Protein AF-A0A9P6STX4-F1 (afdb_monomer)

Organism: NCBI:txid1440133

Radius of gyration: 20.28 Å; Cα contacts (8 Å, |Δi|>4): 181; chains: 1; bounding box: 50×28×59 Å

Secondary structure (DSSP, 8-state):
-----S-HHHHHHHHHHHHHHTTSPP-BSSS----SPPPHHHHHHHHHHHHHHHHHHHHHHHHHHHHHHTT-S--TT--HHHHHHHSS--S---SHHHHHHHHHHHHHHHHTTT-------HHHHHHHHHHHHHHHHHHHHTTBSSHHHHHHHHHHHHHHHHHHHHHHHHHTT-S-HHHHHHHHHHHHHHHTT--

Structure (mmCIF, N/CA/C/O backbone):
data_AF-A0A9P6STX4-F1
#
_entry.id   AF-A0A9P6STX4-F1
#
loop_
_atom_site.group_PDB
_atom_site.id
_atom_site.type_symbol
_atom_site.label_atom_id
_atom_site.label_alt_id
_atom_site.label_comp_id
_atom_site.label_asym_id
_atom_site.label_entity_id
_atom_site.label_seq_id
_atom_site.pdbx_PDB_ins_code
_atom_site.Cartn_x
_atom_site.Cartn_y
_atom_site.Cartn_z
_atom_site.occupancy
_atom_site.B_iso_or_equiv
_atom_site.auth_seq_id
_atom_site.auth_comp_id
_atom_site.auth_asym_id
_atom_site.auth_atom_id
_atom_site.pdbx_PDB_model_num
ATOM 1 N N . THR A 1 1 ? 19.673 14.986 -5.688 1.00 31.09 1 THR A N 1
ATOM 2 C CA . THR A 1 1 ? 18.479 15.261 -6.520 1.00 31.09 1 THR A CA 1
ATOM 3 C C . THR A 1 1 ? 17.829 13.928 -6.798 1.00 31.09 1 THR A C 1
ATOM 5 O O . THR A 1 1 ? 18.579 13.026 -7.148 1.00 31.09 1 THR A O 1
ATOM 8 N N . PRO A 1 2 ? 16.519 13.734 -6.553 1.00 44.38 2 PRO A N 1
ATOM 9 C CA . PRO A 1 2 ? 15.896 12.470 -6.930 1.00 44.38 2 PRO A CA 1
ATOM 10 C C . PRO A 1 2 ? 16.055 12.297 -8.448 1.00 44.38 2 PRO A C 1
ATOM 12 O O . PRO A 1 2 ? 15.963 13.303 -9.163 1.00 44.38 2 PRO A O 1
ATOM 15 N N . PRO A 1 3 ? 16.350 11.086 -8.936 1.00 51.25 3 PRO A N 1
ATOM 16 C CA . PRO A 1 3 ? 16.411 10.836 -10.365 1.00 51.25 3 PRO A CA 1
ATOM 17 C C . PRO A 1 3 ? 15.016 11.094 -10.937 1.00 51.25 3 PRO A C 1
ATOM 19 O O . PRO A 1 3 ? 14.052 10.405 -10.618 1.00 51.25 3 PRO A O 1
ATOM 22 N N . VAL A 1 4 ? 14.882 12.159 -11.723 1.00 54.62 4 VAL A N 1
ATOM 23 C CA . VAL A 1 4 ? 13.653 12.407 -12.473 1.00 54.62 4 VAL A CA 1
ATOM 24 C C . VAL A 1 4 ? 13.655 11.383 -13.597 1.00 54.62 4 VAL A C 1
ATOM 26 O O . VAL A 1 4 ? 14.551 11.418 -14.439 1.00 54.62 4 VAL A O 1
ATOM 29 N N . LEU A 1 5 ? 12.700 10.450 -13.591 1.00 60.84 5 LEU A N 1
ATOM 30 C CA . LEU A 1 5 ? 12.474 9.639 -14.779 1.00 60.84 5 LEU A CA 1
ATOM 31 C C . LEU A 1 5 ? 12.076 10.590 -15.912 1.00 60.84 5 LEU A C 1
ATOM 33 O O . LEU A 1 5 ? 11.182 11.415 -15.737 1.00 60.84 5 LEU A O 1
ATOM 37 N N . GLU A 1 6 ? 12.733 10.478 -17.064 1.00 59.38 6 GLU A N 1
ATOM 38 C CA . GLU A 1 6 ? 12.447 11.326 -18.231 1.00 59.38 6 GLU A CA 1
ATOM 39 C C . GLU A 1 6 ? 11.019 11.113 -18.772 1.00 59.38 6 GLU A C 1
ATOM 41 O O . GLU A 1 6 ? 10.471 11.984 -19.444 1.00 59.38 6 GLU A O 1
ATOM 46 N N . ASP A 1 7 ? 10.391 9.983 -18.427 1.00 74.12 7 ASP A N 1
ATOM 47 C CA . ASP A 1 7 ? 9.004 9.667 -18.756 1.00 74.12 7 ASP A CA 1
ATOM 48 C C . ASP A 1 7 ? 8.023 10.144 -17.661 1.00 74.12 7 ASP A C 1
ATOM 50 O O . ASP A 1 7 ? 8.014 9.671 -16.514 1.00 74.12 7 ASP A O 1
ATOM 54 N N . GLU A 1 8 ? 7.150 11.084 -18.035 1.00 77.00 8 GLU A N 1
ATOM 55 C CA . GLU A 1 8 ? 6.108 11.642 -17.169 1.00 77.00 8 GLU A CA 1
ATOM 56 C C . GLU A 1 8 ? 5.074 10.577 -16.762 1.00 77.00 8 GLU A C 1
ATOM 58 O O . GLU A 1 8 ? 4.595 10.583 -15.622 1.00 77.00 8 GLU A O 1
ATOM 63 N N . ALA A 1 9 ? 4.758 9.632 -17.657 1.00 77.50 9 ALA A N 1
ATOM 64 C CA . ALA A 1 9 ? 3.803 8.560 -17.380 1.00 77.50 9 ALA A CA 1
ATOM 65 C C . ALA A 1 9 ? 4.359 7.580 -16.337 1.00 77.50 9 ALA A C 1
ATOM 67 O O . ALA A 1 9 ? 3.677 7.258 -15.360 1.00 77.50 9 ALA A O 1
ATOM 68 N N . ALA A 1 10 ? 5.628 7.184 -16.479 1.00 78.75 10 ALA A N 1
ATOM 69 C CA . ALA A 1 10 ? 6.326 6.379 -15.483 1.00 78.75 10 ALA A CA 1
ATOM 70 C C . ALA A 1 10 ? 6.390 7.081 -14.118 1.00 78.75 10 ALA A C 1
ATOM 72 O O . ALA A 1 10 ? 6.096 6.466 -13.094 1.00 78.75 10 ALA A O 1
ATOM 73 N N . THR A 1 11 ? 6.696 8.382 -14.087 1.00 84.19 11 THR A N 1
ATOM 74 C CA . THR A 1 11 ? 6.749 9.151 -12.831 1.00 84.19 11 THR A CA 1
ATOM 75 C C . THR A 1 11 ? 5.395 9.174 -12.116 1.00 84.19 11 THR A C 1
ATOM 77 O O . THR A 1 11 ? 5.334 8.997 -10.895 1.00 84.19 11 THR A O 1
ATOM 80 N N . LYS A 1 12 ? 4.293 9.356 -12.860 1.00 86.12 12 LYS A N 1
ATOM 81 C CA . LYS A 1 12 ? 2.928 9.310 -12.308 1.00 86.12 12 LYS A CA 1
ATOM 82 C C . LYS A 1 12 ? 2.589 7.923 -11.761 1.00 86.12 12 LYS A C 1
ATOM 84 O O . LYS A 1 12 ? 2.133 7.828 -10.621 1.00 86.12 12 LYS A O 1
ATOM 89 N N . ALA A 1 13 ? 2.888 6.863 -12.512 1.00 86.56 13 ALA A N 1
ATOM 90 C CA . ALA A 1 13 ? 2.650 5.489 -12.077 1.00 86.56 13 ALA A CA 1
ATOM 91 C C . ALA A 1 13 ? 3.443 5.149 -10.801 1.00 86.56 13 ALA A C 1
ATOM 93 O O . ALA A 1 13 ? 2.858 4.717 -9.810 1.00 86.56 13 ALA A O 1
ATOM 94 N N . VAL A 1 14 ? 4.753 5.426 -10.761 1.00 89.06 14 VAL A N 1
ATOM 95 C CA . VAL A 1 14 ? 5.600 5.193 -9.572 1.00 89.06 14 VAL A CA 1
ATOM 96 C C . VAL A 1 14 ? 5.074 5.956 -8.355 1.00 89.06 14 VAL A C 1
ATOM 98 O O . VAL A 1 14 ? 5.005 5.412 -7.247 1.00 89.06 14 VAL A O 1
ATOM 101 N N . ARG A 1 15 ? 4.662 7.212 -8.544 1.00 90.12 15 ARG A N 1
ATOM 102 C CA . ARG A 1 15 ? 4.091 8.038 -7.477 1.00 90.12 15 ARG A CA 1
ATOM 103 C C . ARG A 1 15 ? 2.795 7.449 -6.924 1.00 90.12 15 ARG A C 1
ATOM 105 O O . ARG A 1 15 ? 2.638 7.378 -5.706 1.00 90.12 15 ARG A O 1
ATOM 112 N N . LEU A 1 16 ? 1.879 7.033 -7.793 1.00 91.06 16 LEU A N 1
ATOM 113 C CA . LEU A 1 16 ? 0.604 6.456 -7.374 1.00 91.06 16 LEU A CA 1
ATOM 114 C C . LEU A 1 16 ? 0.832 5.187 -6.543 1.00 91.06 16 LEU A C 1
A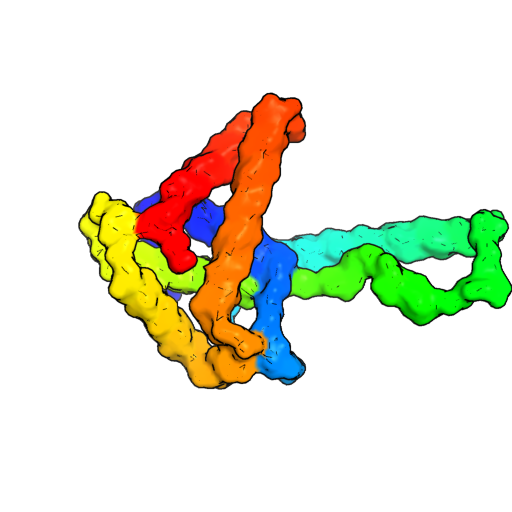TOM 116 O O . LEU A 1 16 ? 0.323 5.057 -5.430 1.00 91.06 16 LEU A O 1
ATOM 120 N N . VAL A 1 17 ? 1.691 4.300 -7.034 1.00 91.00 17 VAL A N 1
ATOM 121 C CA . VAL A 1 17 ? 1.968 3.003 -6.407 1.00 91.00 17 VAL A CA 1
ATOM 122 C C . VAL A 1 17 ? 2.678 3.172 -5.072 1.00 91.00 17 VAL A C 1
ATOM 124 O O . VAL A 1 17 ? 2.252 2.602 -4.071 1.00 91.00 17 VAL A O 1
ATOM 127 N N . SER A 1 18 ? 3.715 4.007 -5.012 1.00 90.38 18 SER A N 1
ATOM 128 C CA . SER A 1 18 ? 4.441 4.264 -3.761 1.00 90.38 18 SER A CA 1
ATOM 129 C C . SER A 1 18 ? 3.553 4.896 -2.682 1.00 90.38 18 SER A C 1
ATOM 131 O O . SER A 1 18 ? 3.665 4.536 -1.507 1.00 90.38 18 SER A O 1
ATOM 133 N N . ARG A 1 19 ? 2.617 5.779 -3.059 1.00 90.56 19 ARG A N 1
ATOM 134 C CA . ARG A 1 19 ? 1.615 6.331 -2.133 1.00 90.56 19 ARG A CA 1
ATOM 135 C C . ARG A 1 19 ? 0.646 5.262 -1.644 1.00 90.56 19 ARG A C 1
ATOM 137 O O . ARG A 1 19 ? 0.452 5.154 -0.439 1.00 90.56 19 ARG A O 1
ATOM 144 N N . THR A 1 20 ? 0.089 4.441 -2.538 1.00 90.62 20 THR A N 1
ATOM 145 C CA . THR A 1 20 ? -0.810 3.349 -2.119 1.00 90.62 20 THR A CA 1
ATOM 146 C C . THR A 1 20 ? -0.110 2.370 -1.182 1.00 90.62 20 THR A C 1
ATOM 148 O O . THR A 1 20 ? -0.639 2.050 -0.127 1.00 90.62 20 THR A O 1
ATOM 151 N N . ALA A 1 21 ? 1.124 1.976 -1.483 1.00 88.25 21 ALA A N 1
ATOM 152 C CA . ALA A 1 21 ? 1.888 1.078 -0.630 1.00 88.25 21 ALA A CA 1
ATOM 153 C C . ALA 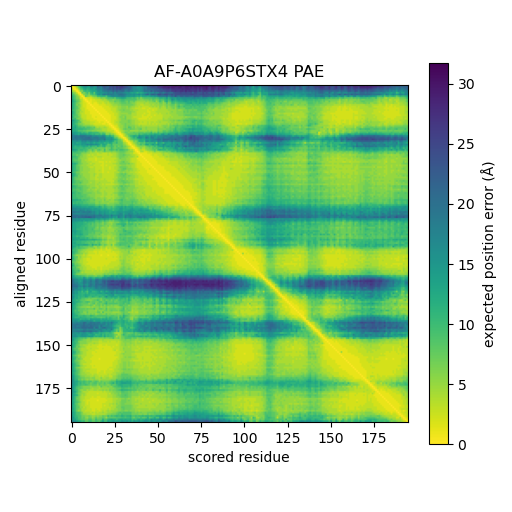A 1 21 ? 2.274 1.691 0.724 1.00 88.25 21 ALA A C 1
ATOM 155 O O . ALA A 1 21 ? 2.471 0.954 1.683 1.00 88.25 21 ALA A O 1
ATOM 156 N N . SER A 1 22 ? 2.324 3.024 0.832 1.00 88.00 22 SER A N 1
ATOM 157 C CA . SER A 1 22 ? 2.532 3.728 2.109 1.00 88.00 22 SER A CA 1
ATOM 158 C C . SER A 1 22 ? 1.322 3.666 3.046 1.00 88.00 22 SER A C 1
ATOM 160 O O . SER A 1 22 ? 1.424 4.126 4.179 1.00 88.00 22 SER A O 1
ATOM 162 N N . LEU A 1 23 ? 0.175 3.142 2.594 1.00 86.38 23 LEU A N 1
ATOM 163 C CA . LEU A 1 23 ? -0.981 2.883 3.459 1.00 86.38 23 LEU A CA 1
ATOM 164 C C . LEU A 1 23 ? -0.781 1.635 4.327 1.00 86.38 23 LEU A C 1
ATOM 166 O O . LEU A 1 23 ? -1.438 1.500 5.355 1.00 86.38 23 LEU A O 1
ATOM 170 N N . ILE A 1 24 ? 0.125 0.738 3.928 1.00 85.81 24 ILE A N 1
ATOM 171 C CA . ILE A 1 24 ? 0.476 -0.464 4.680 1.00 85.81 24 ILE A CA 1
ATOM 172 C C . ILE A 1 24 ? 1.767 -0.238 5.458 1.00 85.81 24 ILE A C 1
ATOM 174 O O . ILE A 1 24 ? 2.735 0.337 4.965 1.00 85.81 24 ILE A O 1
ATOM 178 N N . GLU A 1 25 ? 1.801 -0.760 6.678 1.00 82.06 25 GLU A N 1
ATOM 179 C CA . GLU A 1 25 ? 3.005 -0.773 7.496 1.00 82.06 25 GLU A CA 1
ATOM 180 C C . GLU A 1 25 ? 4.013 -1.831 7.013 1.00 82.06 25 GLU A C 1
ATOM 182 O O . GLU A 1 25 ? 3.663 -2.959 6.643 1.00 82.06 25 GLU A O 1
ATOM 187 N N . ALA A 1 26 ? 5.294 -1.455 7.006 1.00 77.94 26 ALA A N 1
ATOM 188 C CA . ALA A 1 26 ? 6.395 -2.393 6.811 1.00 77.94 26 ALA A CA 1
ATOM 189 C C . ALA A 1 26 ? 6.594 -3.238 8.079 1.00 77.94 26 ALA A C 1
ATOM 191 O O . ALA A 1 26 ? 6.445 -2.721 9.189 1.00 77.94 26 ALA A O 1
ATOM 192 N N . ARG A 1 27 ? 6.930 -4.525 7.926 1.00 79.25 27 ARG A N 1
ATOM 193 C CA . ARG A 1 27 ? 7.128 -5.418 9.077 1.00 79.25 27 ARG A CA 1
ATOM 194 C C . ARG A 1 27 ? 8.563 -5.330 9.569 1.00 79.25 27 ARG A C 1
ATOM 196 O O . ARG A 1 27 ? 9.497 -5.725 8.868 1.00 79.25 27 ARG A O 1
ATOM 203 N N . PHE A 1 28 ? 8.728 -4.813 10.785 1.00 74.00 28 PHE A N 1
ATOM 204 C CA . PHE A 1 28 ? 10.035 -4.684 11.416 1.00 74.00 28 PHE A CA 1
ATOM 205 C C . PHE A 1 28 ? 10.262 -5.725 12.510 1.00 74.00 28 PHE A C 1
ATOM 207 O O . PHE A 1 28 ? 9.399 -5.984 13.347 1.00 74.00 28 PHE A O 1
ATOM 214 N N . LYS A 1 29 ? 11.482 -6.258 12.562 1.00 68.62 29 LYS A N 1
ATOM 215 C CA . LYS A 1 29 ? 11.991 -7.065 13.663 1.00 68.62 29 LYS A CA 1
ATOM 216 C C . LYS A 1 29 ? 12.395 -6.153 14.827 1.00 68.62 29 LYS A C 1
ATOM 218 O O . LYS A 1 29 ? 13.529 -5.674 14.908 1.00 68.62 29 LYS A O 1
ATOM 223 N N . GLY A 1 30 ? 11.460 -5.953 15.753 1.00 63.69 30 GLY A N 1
ATOM 224 C CA . GLY A 1 30 ? 11.655 -5.187 16.988 1.00 63.69 30 GLY A CA 1
ATOM 225 C C . GLY A 1 30 ? 11.494 -3.671 16.828 1.00 63.69 30 GLY A C 1
ATOM 226 O O . GLY A 1 30 ? 11.038 -3.174 15.803 1.00 63.69 30 GLY A O 1
ATOM 227 N N . ILE A 1 31 ? 11.869 -2.922 17.870 1.00 56.28 31 ILE A N 1
ATOM 228 C CA . ILE A 1 31 ? 11.762 -1.454 17.929 1.00 56.28 31 ILE A CA 1
ATOM 229 C C . ILE A 1 31 ? 13.015 -0.850 17.285 1.00 56.28 31 ILE A C 1
ATOM 231 O O . ILE A 1 31 ? 13.949 -0.443 17.976 1.00 56.28 31 ILE A O 1
ATOM 235 N N . LYS A 1 32 ? 13.092 -0.853 15.954 1.00 55.84 32 LYS A N 1
ATOM 236 C CA . LYS A 1 32 ? 14.188 -0.192 15.234 1.00 55.84 32 LYS A CA 1
ATOM 237 C C . LYS A 1 32 ? 13.667 0.903 14.315 1.00 55.84 32 LYS A C 1
ATOM 239 O O . LYS A 1 32 ? 12.704 0.722 13.579 1.00 55.84 32 LYS A O 1
ATOM 244 N N . THR A 1 33 ? 14.342 2.045 14.380 1.00 60.47 33 THR A N 1
ATOM 245 C CA . THR A 1 33 ? 14.033 3.253 13.614 1.00 60.47 33 THR A CA 1
ATOM 246 C C . THR A 1 33 ? 14.679 3.183 12.232 1.00 60.47 33 THR A C 1
ATOM 248 O O . THR A 1 33 ? 15.857 2.853 12.110 1.00 60.47 33 THR A O 1
ATOM 251 N N . TRP A 1 34 ? 13.921 3.531 11.192 1.00 67.38 34 TRP A N 1
ATOM 252 C CA . TRP A 1 34 ? 14.428 3.673 9.827 1.00 67.38 34 TRP A CA 1
ATOM 253 C C . TRP A 1 34 ? 15.454 4.812 9.735 1.00 67.38 34 TRP A C 1
ATOM 255 O O . TRP A 1 34 ? 15.146 5.943 10.113 1.00 67.38 34 TRP A O 1
ATOM 265 N N . SER A 1 35 ? 16.656 4.532 9.222 1.00 62.72 35 SER A N 1
ATOM 266 C CA . SER A 1 35 ? 17.749 5.517 9.129 1.00 62.72 35 SER A CA 1
ATOM 267 C C . SER A 1 35 ? 18.110 5.938 7.699 1.00 62.72 35 SER A C 1
ATOM 269 O O 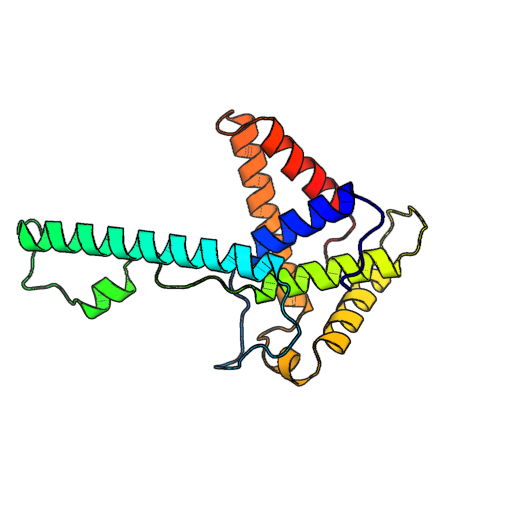. SER A 1 35 ? 19.067 6.687 7.520 1.00 62.72 35 SER A O 1
ATOM 271 N N . ASN A 1 36 ? 17.407 5.436 6.681 1.00 71.25 36 ASN A N 1
ATOM 272 C CA . ASN A 1 36 ? 17.711 5.732 5.275 1.00 71.25 36 ASN A CA 1
ATOM 273 C C . ASN A 1 36 ? 17.113 7.090 4.844 1.00 71.25 36 ASN A C 1
ATOM 275 O O . ASN A 1 36 ? 16.282 7.610 5.585 1.00 71.25 36 ASN A O 1
ATOM 279 N N . PRO A 1 37 ? 17.458 7.708 3.691 1.00 73.75 37 PRO A N 1
ATOM 280 C CA . PRO A 1 37 ? 16.893 8.999 3.323 1.00 73.75 37 PRO A CA 1
ATOM 281 C C . PRO A 1 37 ? 15.389 8.876 3.052 1.00 73.75 37 PRO A C 1
ATOM 283 O O . PRO A 1 37 ? 14.923 7.967 2.366 1.00 73.75 37 PRO A O 1
ATOM 286 N N . LEU A 1 38 ? 14.613 9.805 3.613 1.00 76.38 38 LEU A N 1
ATOM 287 C CA . LEU A 1 38 ? 13.161 9.830 3.448 1.00 76.38 38 LEU A CA 1
ATOM 288 C C . LEU A 1 38 ? 12.767 10.646 2.214 1.00 76.38 38 LEU A C 1
ATOM 290 O O . LEU A 1 38 ? 13.307 11.721 1.944 1.00 76.38 38 LEU A O 1
ATOM 294 N N . SER A 1 39 ? 11.744 10.176 1.499 1.00 81.06 39 SER A N 1
ATOM 295 C CA . SER A 1 39 ? 11.140 10.953 0.419 1.00 81.06 39 SER A CA 1
ATOM 296 C C . SER A 1 39 ? 10.190 12.008 0.991 1.00 81.06 39 SER A C 1
ATOM 298 O O . SER A 1 39 ? 9.184 11.670 1.615 1.00 81.06 39 SER A O 1
ATOM 300 N N . ARG A 1 40 ? 10.478 13.297 0.745 1.00 85.94 40 ARG A N 1
ATOM 301 C CA . ARG A 1 40 ? 9.640 14.429 1.195 1.00 85.94 40 ARG A CA 1
ATOM 302 C C . ARG A 1 40 ? 8.178 14.267 0.779 1.00 85.94 40 ARG A C 1
ATOM 304 O O . ARG A 1 40 ? 7.281 14.561 1.556 1.00 85.94 40 ARG A O 1
ATOM 311 N N . GLU A 1 41 ? 7.946 13.804 -0.443 1.00 87.00 41 GLU A N 1
ATOM 312 C CA . GLU A 1 41 ? 6.599 13.636 -0.984 1.00 87.00 41 GLU A CA 1
ATOM 313 C C . GLU A 1 41 ? 5.784 12.595 -0.198 1.00 87.00 41 GLU A C 1
ATOM 315 O O . GLU A 1 41 ? 4.645 12.855 0.185 1.00 87.00 41 GLU A O 1
ATOM 320 N N . LEU A 1 42 ? 6.393 11.442 0.099 1.00 85.75 42 LEU A N 1
ATOM 321 C CA . LEU A 1 42 ? 5.753 10.369 0.863 1.00 85.75 42 LEU A CA 1
ATOM 322 C C . LEU A 1 42 ? 5.526 10.773 2.322 1.00 85.75 42 LEU A C 1
ATOM 324 O O . LEU A 1 42 ? 4.510 10.411 2.905 1.00 85.75 42 LEU A O 1
ATOM 328 N N . LEU A 1 43 ? 6.426 11.574 2.895 1.00 87.06 43 LEU A N 1
ATOM 329 C CA . LEU A 1 43 ? 6.246 12.139 4.232 1.00 87.06 43 LEU A CA 1
ATOM 330 C C . LEU A 1 43 ? 5.042 13.080 4.322 1.00 87.06 43 LEU A C 1
ATOM 332 O O . LEU A 1 43 ? 4.296 13.017 5.295 1.00 87.06 43 LEU A O 1
ATOM 336 N N . ILE A 1 44 ? 4.839 13.933 3.314 1.00 90.00 44 ILE A N 1
ATOM 337 C CA . ILE A 1 44 ? 3.666 14.817 3.254 1.00 90.00 44 ILE A CA 1
ATOM 338 C C . ILE A 1 44 ? 2.387 13.983 3.121 1.00 90.00 44 ILE A C 1
ATOM 340 O O . ILE A 1 44 ? 1.406 14.235 3.810 1.00 90.00 44 ILE A O 1
ATOM 344 N N . PHE A 1 45 ? 2.391 12.957 2.269 1.00 89.88 45 PHE A N 1
ATOM 345 C CA . PHE A 1 45 ? 1.245 12.055 2.150 1.00 89.88 45 PHE A CA 1
ATOM 346 C C . PHE A 1 45 ? 0.941 11.322 3.468 1.00 89.88 45 PHE A C 1
ATOM 348 O O . PHE A 1 45 ? -0.215 11.192 3.879 1.00 89.88 45 PHE A O 1
ATOM 355 N N . ASN A 1 46 ? 1.982 10.878 4.166 1.00 88.75 46 ASN A N 1
ATOM 356 C CA . ASN A 1 46 ? 1.844 10.189 5.438 1.00 88.75 46 ASN A CA 1
ATOM 357 C C . ASN A 1 46 ? 1.366 11.103 6.562 1.00 88.75 46 ASN A C 1
ATOM 359 O O . ASN A 1 46 ? 0.560 10.659 7.369 1.00 88.75 46 ASN A O 1
ATOM 363 N N . SER A 1 47 ? 1.779 12.373 6.603 1.00 90.50 47 SER A N 1
ATOM 364 C CA . SER A 1 47 ? 1.255 13.308 7.604 1.00 90.50 47 SER A CA 1
ATOM 365 C C . SER A 1 47 ? -0.251 13.525 7.439 1.00 90.50 47 SER A C 1
ATOM 367 O O . SER A 1 47 ? -0.971 13.537 8.437 1.00 90.50 47 SER A O 1
ATOM 369 N N . VAL A 1 48 ? -0.744 13.602 6.197 1.00 91.38 48 VAL A N 1
ATOM 370 C CA . VAL A 1 48 ? -2.185 13.665 5.903 1.00 91.38 48 VAL A CA 1
ATOM 371 C C . VAL A 1 48 ? -2.884 12.372 6.322 1.00 91.38 48 VAL A C 1
ATOM 373 O O . VAL A 1 48 ? -3.912 12.427 6.992 1.00 91.38 48 VAL A O 1
ATOM 376 N N . SER A 1 49 ? -2.309 11.216 5.985 1.00 89.06 49 SER A N 1
ATOM 377 C CA . SER A 1 49 ? -2.880 9.908 6.335 1.00 89.06 49 SER A CA 1
ATOM 378 C C . SER A 1 49 ? -2.955 9.707 7.853 1.00 89.06 49 SER A C 1
ATOM 380 O O . SER A 1 49 ? -4.001 9.338 8.374 1.00 89.06 49 SER A O 1
ATOM 382 N N . LYS A 1 50 ? -1.888 10.045 8.588 1.00 89.38 50 LYS A N 1
ATOM 383 C CA . LYS A 1 50 ? -1.850 10.002 10.059 1.00 89.38 50 LYS A CA 1
ATOM 384 C C . LYS A 1 50 ? -2.858 10.954 10.688 1.00 89.38 50 LYS A C 1
ATOM 386 O O . LYS A 1 50 ? -3.566 10.577 11.616 1.00 89.38 50 LYS A O 1
ATOM 391 N N . LEU A 1 51 ? -2.951 12.181 10.172 1.00 92.12 51 LEU A N 1
ATOM 392 C CA . LEU A 1 51 ? -3.929 13.150 10.654 1.00 92.12 51 LEU A CA 1
ATOM 393 C C . LEU A 1 51 ? -5.362 12.640 10.453 1.00 92.12 51 LEU A C 1
ATOM 395 O O . LEU A 1 51 ? -6.180 12.774 11.361 1.00 92.12 51 LEU A O 1
ATOM 399 N N . LEU A 1 52 ? -5.651 12.032 9.299 1.00 91.69 52 LEU A N 1
ATOM 400 C CA . LEU A 1 52 ? -6.950 11.434 9.006 1.00 91.69 52 LEU A CA 1
ATOM 401 C C . LEU A 1 52 ? -7.267 10.287 9.971 1.00 91.69 52 LEU A C 1
ATOM 403 O O . LEU A 1 52 ? -8.303 10.332 10.629 1.00 91.69 52 LEU A O 1
ATOM 407 N N . THR A 1 53 ? -6.366 9.312 10.109 1.00 90.75 53 THR A N 1
ATOM 408 C CA . THR A 1 53 ? -6.524 8.175 11.031 1.00 90.75 53 THR A CA 1
ATOM 409 C C . THR A 1 53 ? -6.763 8.652 12.463 1.00 90.75 53 THR A C 1
ATOM 411 O O . THR A 1 53 ? -7.704 8.200 13.112 1.00 90.75 53 THR A O 1
ATOM 414 N N . ARG A 1 54 ? -5.987 9.636 12.934 1.00 91.12 54 ARG A N 1
ATOM 415 C CA . ARG A 1 54 ? -6.145 10.210 14.275 1.00 91.12 54 ARG A CA 1
ATOM 416 C C . ARG A 1 54 ? -7.490 10.915 14.458 1.00 91.12 54 ARG A C 1
ATOM 418 O O . ARG A 1 54 ? -8.138 10.735 15.481 1.00 91.12 54 ARG A O 1
ATOM 425 N N . ASN A 1 55 ? -7.934 11.695 13.475 1.00 94.38 55 ASN A N 1
ATOM 426 C CA . ASN A 1 55 ? -9.233 12.367 13.552 1.00 94.38 55 ASN A CA 1
ATOM 427 C C . ASN A 1 55 ? -10.400 11.367 13.528 1.00 94.38 55 ASN A C 1
ATOM 429 O O . ASN A 1 55 ? -11.363 11.549 14.268 1.00 94.38 55 ASN A O 1
ATOM 433 N N . LEU A 1 56 ? -10.308 10.298 12.729 1.00 93.12 56 LEU A N 1
ATOM 434 C CA . LEU A 1 56 ? -11.306 9.223 12.707 1.00 93.12 56 LEU A CA 1
ATOM 435 C C . LEU A 1 56 ? -11.343 8.450 14.032 1.00 93.12 56 LEU A C 1
ATOM 437 O O . LEU A 1 56 ? -12.425 8.113 14.517 1.00 93.12 56 LEU A O 1
ATOM 441 N N . ARG A 1 57 ? -10.178 8.223 14.648 1.00 93.25 57 ARG A N 1
ATOM 442 C CA . ARG A 1 57 ? -10.072 7.641 15.989 1.00 93.25 57 ARG A CA 1
ATOM 443 C C . ARG A 1 57 ? -10.747 8.524 17.037 1.00 93.25 57 ARG A C 1
ATOM 445 O O . ARG A 1 57 ? -11.626 8.039 17.740 1.00 93.25 57 ARG A O 1
ATOM 452 N N . HIS A 1 58 ? -10.411 9.815 17.079 1.00 93.75 58 HIS A N 1
ATOM 453 C CA . HIS A 1 58 ? -11.030 10.769 18.006 1.00 93.75 58 HIS A CA 1
ATOM 454 C C . HIS A 1 58 ? -12.550 10.856 17.819 1.00 93.75 58 HIS A C 1
ATOM 456 O O . HIS A 1 58 ? -13.284 10.931 18.799 1.00 93.75 58 HIS A O 1
ATOM 462 N N . LEU A 1 59 ? -13.034 10.829 16.573 1.00 95.19 59 LEU A N 1
ATOM 463 C CA . LEU A 1 59 ? -14.469 10.815 16.286 1.00 95.19 59 LEU A CA 1
ATOM 464 C C . LEU A 1 59 ? -15.136 9.545 16.830 1.00 95.19 59 LEU A C 1
ATOM 466 O O . LEU A 1 59 ? -16.190 9.628 17.453 1.00 95.19 59 LEU A O 1
ATOM 470 N N . SER A 1 60 ? -14.511 8.384 16.629 1.00 92.81 60 SER A N 1
ATOM 471 C CA . SER A 1 60 ? -15.020 7.104 17.137 1.00 92.81 60 SER A CA 1
ATOM 472 C C . SER A 1 60 ? -15.069 7.091 18.669 1.00 92.81 60 SER A C 1
ATOM 474 O O . SER A 1 60 ? -16.060 6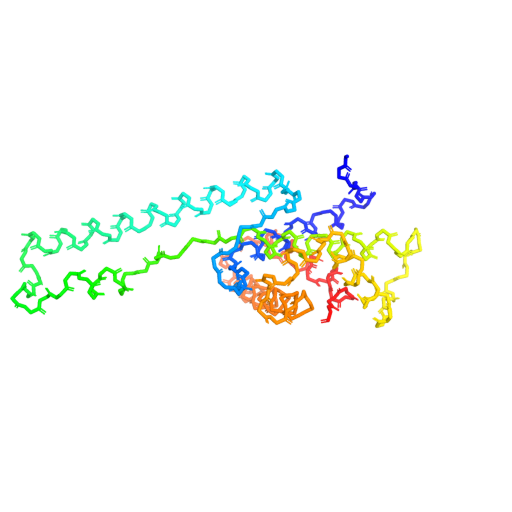.668 19.255 1.00 92.81 60 SER A O 1
ATOM 476 N N . GLU A 1 61 ? -14.030 7.611 19.324 1.00 92.50 61 GLU A N 1
ATOM 477 C CA . GLU A 1 61 ? -13.970 7.749 20.784 1.00 92.50 61 GLU A CA 1
ATOM 478 C C . GLU A 1 61 ? -15.018 8.734 21.316 1.00 92.50 61 GLU A C 1
ATOM 480 O O . GLU A 1 61 ? -15.659 8.455 22.328 1.00 92.50 61 GLU A O 1
ATOM 485 N N . ALA A 1 62 ? -15.245 9.851 20.619 1.00 94.19 62 ALA A N 1
ATOM 486 C CA . ALA A 1 62 ? -16.275 10.821 20.978 1.00 94.19 62 ALA A CA 1
ATOM 487 C C . ALA A 1 62 ? -17.690 10.227 20.886 1.00 94.19 62 ALA A C 1
ATOM 489 O O . ALA A 1 62 ? -18.493 10.448 21.790 1.00 94.19 62 ALA A O 1
ATOM 490 N N . LEU A 1 63 ? -17.977 9.434 19.846 1.00 93.25 63 LEU A N 1
ATOM 491 C CA . LEU A 1 63 ? -19.258 8.732 19.697 1.00 93.25 63 LEU A CA 1
ATOM 492 C C . LEU A 1 63 ? -19.475 7.696 20.808 1.00 93.25 63 LEU A C 1
ATOM 494 O O . LEU A 1 63 ? -20.551 7.625 21.392 1.00 93.25 63 LEU A O 1
ATOM 498 N N . ILE A 1 64 ? -18.445 6.921 21.158 1.00 90.88 64 ILE A N 1
ATOM 499 C CA . ILE A 1 64 ? -18.541 5.969 22.276 1.00 90.88 64 ILE A CA 1
ATOM 500 C C . ILE A 1 64 ? -18.763 6.701 23.602 1.00 90.88 64 ILE A C 1
ATOM 502 O O . ILE A 1 64 ? -19.567 6.258 24.424 1.00 90.88 64 ILE A O 1
ATOM 506 N N . LEU A 1 65 ? -18.072 7.823 23.818 1.00 91.31 65 LEU A N 1
ATOM 507 C CA . LEU A 1 65 ? -18.249 8.640 25.015 1.00 91.31 65 LEU A CA 1
ATOM 508 C C . LEU A 1 65 ? -19.674 9.199 25.103 1.00 91.31 65 LEU A C 1
ATOM 510 O O . LEU A 1 65 ? -20.256 9.188 26.185 1.00 91.31 65 LEU A O 1
ATOM 514 N N . GLU A 1 66 ? -20.249 9.642 23.984 1.00 94.56 66 GLU A N 1
ATOM 515 C CA . GLU A 1 66 ? -21.649 10.065 23.912 1.00 94.56 66 GLU A CA 1
ATOM 516 C C . GLU A 1 66 ? -22.591 8.938 24.348 1.00 94.56 66 GLU A C 1
ATOM 518 O O . GLU A 1 66 ? -23.374 9.137 25.277 1.00 94.56 66 GLU A O 1
ATOM 523 N N . MET A 1 67 ? -22.465 7.739 23.768 1.00 91.31 67 MET A N 1
ATOM 524 C CA . MET A 1 67 ? -23.298 6.580 24.129 1.00 91.31 67 MET A CA 1
ATOM 525 C C . MET A 1 67 ? -23.152 6.199 25.612 1.00 91.31 67 MET A C 1
ATOM 527 O O . MET A 1 67 ? -24.125 5.848 26.289 1.00 91.31 67 MET A O 1
ATOM 531 N N . LEU A 1 68 ? -21.934 6.309 26.153 1.00 89.69 68 LEU A N 1
ATOM 532 C CA . LEU A 1 68 ? -21.657 6.058 27.563 1.00 89.69 68 LEU A CA 1
ATOM 533 C C . LEU A 1 68 ? -22.333 7.106 28.462 1.00 89.69 68 LEU A C 1
ATOM 535 O O . LEU A 1 68 ? -22.935 6.758 29.480 1.00 89.69 68 LEU A O 1
ATOM 539 N N . LEU A 1 69 ? -22.271 8.388 28.100 1.00 91.56 69 LEU A N 1
ATOM 540 C CA . LEU A 1 69 ? -22.896 9.475 28.859 1.00 91.56 69 LEU A CA 1
ATOM 541 C C . LEU A 1 69 ? -24.426 9.441 28.768 1.00 91.56 69 LEU A C 1
ATOM 543 O O . LEU A 1 69 ? -25.089 9.628 29.787 1.00 91.56 69 LEU A O 1
ATOM 547 N N . ALA A 1 70 ? -24.971 9.115 27.595 1.00 93.62 70 ALA A N 1
ATOM 548 C CA . ALA A 1 70 ? -26.400 8.906 27.361 1.00 93.62 70 ALA A CA 1
ATOM 549 C C . ALA A 1 70 ? -26.957 7.664 28.085 1.00 93.62 70 ALA A C 1
ATOM 551 O O . ALA A 1 70 ? -28.169 7.474 28.151 1.00 93.62 70 ALA A O 1
ATOM 552 N N . ASN A 1 71 ? -26.082 6.850 28.690 1.00 88.12 71 ASN A N 1
ATOM 553 C CA . ASN A 1 71 ? -26.433 5.624 29.402 1.00 88.12 71 ASN A CA 1
ATOM 554 C C . ASN A 1 71 ? -27.086 4.565 28.494 1.00 88.12 71 ASN A C 1
ATOM 556 O O . ASN A 1 71 ? -27.867 3.740 28.964 1.00 88.12 71 ASN A O 1
ATOM 560 N N . GLU A 1 72 ? -26.731 4.577 27.207 1.00 87.06 72 GLU A N 1
ATOM 561 C CA . GLU A 1 72 ? -27.174 3.601 26.202 1.00 87.06 72 GLU A CA 1
ATOM 562 C C . GLU A 1 72 ? -26.323 2.316 26.214 1.00 87.06 72 GLU A C 1
ATOM 564 O O . GLU A 1 72 ? -26.636 1.348 25.524 1.00 87.06 72 GLU A O 1
ATOM 569 N N . CYS A 1 73 ? -25.269 2.278 27.035 1.00 82.94 73 CYS A N 1
ATOM 570 C CA . CYS A 1 73 ? -24.360 1.143 27.193 1.00 82.94 73 CYS A CA 1
ATOM 571 C C . CYS A 1 73 ? -24.384 0.590 28.628 1.00 82.94 73 CYS A C 1
ATOM 573 O O . CYS A 1 73 ? -24.488 1.345 29.598 1.00 82.94 73 CYS A O 1
ATOM 575 N N . GLN A 1 74 ? -24.212 -0.728 28.775 1.00 82.69 74 GLN A N 1
ATOM 576 C CA . GLN A 1 74 ? -24.019 -1.372 30.079 1.00 82.69 74 GLN A CA 1
ATOM 577 C C . GLN A 1 74 ? -22.608 -1.075 30.607 1.00 82.69 74 GLN A C 1
ATOM 579 O O . GLN A 1 74 ? -21.617 -1.558 30.065 1.00 82.69 74 GLN A O 1
ATOM 584 N N . LYS A 1 75 ? -22.519 -0.249 31.654 1.00 80.44 75 LYS A N 1
ATOM 585 C CA . LYS A 1 75 ? -21.249 0.248 32.218 1.00 80.44 75 LYS A CA 1
ATOM 586 C C . LYS A 1 75 ? -20.576 -0.742 33.163 1.00 80.44 75 LYS A C 1
ATOM 588 O O . LYS A 1 75 ? -19.354 -0.782 33.225 1.00 80.44 75 LYS A O 1
ATOM 593 N N . ASP A 1 76 ? -21.369 -1.540 33.875 1.00 77.00 76 ASP A N 1
ATOM 594 C CA . ASP A 1 76 ? -20.896 -2.389 34.978 1.00 77.00 76 ASP A CA 1
ATOM 595 C C . ASP A 1 76 ? -19.982 -3.539 34.522 1.00 77.00 76 ASP A C 1
ATOM 597 O O . ASP A 1 76 ? -19.243 -4.103 35.324 1.00 77.00 76 ASP A O 1
ATOM 601 N N . THR A 1 77 ? -20.010 -3.875 33.231 1.00 75.81 77 THR A N 1
ATOM 602 C CA . THR A 1 77 ? -19.235 -4.966 32.621 1.00 75.81 77 THR A CA 1
ATOM 603 C C . THR A 1 77 ? -18.168 -4.478 31.641 1.00 75.81 77 THR A C 1
ATOM 605 O O . THR A 1 77 ? -17.549 -5.300 30.970 1.00 75.81 77 THR A O 1
ATOM 608 N N . LEU A 1 78 ? -17.984 -3.163 31.490 1.00 82.56 78 LEU A N 1
ATOM 609 C CA . LEU A 1 78 ? -17.165 -2.605 30.417 1.00 82.56 78 LEU A CA 1
ATOM 610 C C . LEU A 1 78 ? -15.700 -2.456 30.852 1.00 82.56 78 LEU A C 1
ATOM 612 O O . LEU A 1 78 ? -15.377 -1.619 31.695 1.00 82.56 78 LEU A O 1
ATOM 616 N N . ASP A 1 79 ? -14.804 -3.227 30.235 1.00 88.81 79 ASP A N 1
ATOM 617 C CA . ASP A 1 79 ? -13.362 -2.999 30.339 1.00 88.81 79 ASP A CA 1
ATOM 618 C C . ASP A 1 79 ? -12.925 -1.936 29.317 1.00 88.81 79 ASP A C 1
ATOM 620 O O . ASP A 1 79 ? -12.933 -2.151 28.102 1.00 88.81 79 ASP A O 1
ATOM 624 N N . TYR A 1 80 ? -12.526 -0.767 29.818 1.00 87.00 80 TYR A N 1
ATOM 625 C CA . TYR A 1 80 ? -12.053 0.347 28.994 1.00 87.00 80 TYR A CA 1
ATOM 626 C C . TYR A 1 80 ? -10.762 0.028 28.232 1.00 87.00 80 TYR A C 1
ATOM 628 O O . TYR A 1 80 ? -10.538 0.584 27.156 1.00 87.00 80 TYR A O 1
ATOM 636 N N . SER A 1 81 ? -9.912 -0.851 28.769 1.00 88.38 81 SER A N 1
ATOM 637 C CA . SER A 1 81 ? -8.670 -1.259 28.113 1.00 88.38 81 SER A CA 1
ATOM 638 C C . SER A 1 81 ? -8.975 -2.131 26.899 1.00 88.38 81 SER A C 1
ATOM 640 O O . SER A 1 81 ? -8.480 -1.870 25.802 1.00 88.38 81 SER A O 1
ATOM 642 N N . GLU A 1 82 ? -9.846 -3.126 27.070 1.00 88.75 82 GLU A N 1
ATOM 643 C CA . GLU A 1 82 ? -10.291 -3.978 25.968 1.00 88.75 82 GLU A CA 1
ATOM 644 C C . GLU A 1 82 ? -11.002 -3.145 24.893 1.00 88.75 82 GLU A C 1
ATOM 646 O O . GLU A 1 82 ? -10.650 -3.224 23.713 1.00 88.75 82 GLU A O 1
ATOM 651 N N . LEU A 1 83 ? -11.899 -2.245 25.300 1.00 88.19 83 LEU A N 1
ATOM 652 C CA . LEU A 1 83 ? -12.587 -1.331 24.390 1.00 88.19 83 LEU A CA 1
ATOM 653 C C . LEU A 1 83 ? -11.614 -0.463 23.577 1.00 88.19 83 LEU A C 1
ATOM 655 O O . LEU A 1 83 ? -11.773 -0.313 22.364 1.00 88.19 83 LEU A O 1
ATOM 659 N N . ALA A 1 84 ? -10.572 0.073 24.219 1.00 86.69 84 ALA A N 1
ATOM 660 C CA . ALA A 1 84 ? -9.551 0.861 23.539 1.00 86.69 84 ALA A CA 1
ATOM 661 C C . ALA A 1 84 ? -8.781 0.043 22.487 1.00 86.69 84 ALA A C 1
ATOM 663 O O . ALA A 1 84 ? -8.419 0.584 21.438 1.00 86.69 84 ALA A O 1
ATOM 664 N N . THR A 1 85 ? -8.551 -1.250 22.730 1.00 87.50 85 THR A N 1
ATOM 665 C CA . THR A 1 85 ? -7.893 -2.138 21.754 1.00 87.50 85 THR A CA 1
ATOM 666 C C . THR A 1 85 ? -8.810 -2.571 20.610 1.00 87.50 85 THR A C 1
ATOM 668 O O . THR A 1 85 ? -8.330 -2.778 19.498 1.00 87.50 85 THR A O 1
ATOM 671 N N . GLN A 1 86 ? -10.119 -2.668 20.855 1.00 88.56 86 GLN A N 1
ATOM 672 C CA . GLN A 1 86 ? -11.116 -3.042 19.846 1.00 88.56 86 GLN A CA 1
ATOM 673 C C . GLN A 1 86 ? -11.513 -1.881 18.926 1.00 88.56 86 GLN A C 1
ATOM 675 O O . GLN A 1 86 ? -12.029 -2.101 17.829 1.00 88.56 86 GLN A O 1
ATOM 680 N N . LEU A 1 87 ? -11.271 -0.641 19.353 1.00 89.00 87 LEU A N 1
ATOM 681 C CA . LEU A 1 87 ? -11.538 0.539 18.543 1.00 89.00 87 LEU A CA 1
ATOM 682 C C . LEU A 1 87 ? -10.727 0.522 17.230 1.00 89.00 87 LEU A C 1
ATOM 684 O O . LEU A 1 87 ? -9.517 0.258 17.249 1.00 89.00 87 LEU A O 1
ATOM 688 N N . PRO A 1 88 ? -11.345 0.882 16.089 1.00 87.81 88 PRO A N 1
ATOM 689 C CA . PRO A 1 88 ? -10.640 0.983 14.817 1.00 87.81 88 PRO A CA 1
ATOM 690 C C . PRO A 1 88 ? -9.579 2.095 14.856 1.00 87.81 88 PRO A C 1
ATOM 692 O O . PRO A 1 88 ? -9.552 2.929 15.764 1.00 87.81 88 PRO A O 1
ATOM 695 N N . PHE A 1 89 ? -8.698 2.121 13.851 1.00 87.06 89 PHE A N 1
ATOM 696 C CA . PHE A 1 89 ? -7.687 3.178 13.670 1.00 87.06 89 PHE A CA 1
ATOM 697 C C . PHE A 1 89 ? -6.624 3.266 14.783 1.00 87.06 89 PHE A C 1
ATOM 699 O O . PHE A 1 89 ? -6.082 4.337 15.035 1.00 87.06 89 PHE A O 1
ATOM 706 N N . ALA A 1 90 ? -6.317 2.146 15.446 1.00 81.19 90 ALA A N 1
ATOM 707 C CA . ALA A 1 90 ? -5.283 2.088 16.485 1.00 81.19 90 ALA A CA 1
ATOM 708 C C . ALA A 1 90 ? -3.850 2.238 15.938 1.00 81.19 90 ALA A C 1
ATOM 710 O O . ALA A 1 90 ? -2.965 2.714 16.646 1.00 81.19 90 ALA A O 1
ATOM 711 N N . TYR A 1 91 ? -3.622 1.826 14.688 1.00 80.31 91 TYR A N 1
ATOM 712 C CA . TYR A 1 91 ? -2.299 1.778 14.070 1.00 80.31 91 TYR A CA 1
ATOM 713 C C . TYR A 1 91 ? -2.128 2.866 13.009 1.00 80.31 91 TYR A C 1
ATOM 715 O O . TYR A 1 91 ? -3.054 3.189 12.258 1.00 80.31 91 TYR A O 1
ATOM 723 N N . GLU A 1 92 ? -0.930 3.445 12.966 1.00 77.69 92 GLU A N 1
ATOM 724 C CA . GLU A 1 92 ? -0.571 4.511 12.042 1.00 77.69 92 GLU A CA 1
ATOM 725 C C . GLU A 1 92 ? 0.333 3.991 10.925 1.00 77.69 92 GLU A C 1
ATOM 727 O O . GLU A 1 92 ? 1.474 3.599 11.162 1.00 77.69 92 GLU A O 1
ATOM 732 N N . SER A 1 93 ? -0.123 4.153 9.681 1.00 78.00 93 SER A N 1
ATOM 733 C CA . SER A 1 93 ? 0.636 3.758 8.492 1.00 78.00 93 SER A CA 1
ATOM 734 C C . SER A 1 93 ? 2.080 4.291 8.486 1.00 78.00 93 SER A C 1
ATOM 736 O O . SER A 1 93 ? 2.344 5.450 8.840 1.00 78.00 93 SER A O 1
ATOM 738 N N . SER A 1 94 ? 3.011 3.457 8.019 1.00 80.69 94 SER A N 1
ATOM 739 C CA . SER A 1 94 ? 4.433 3.777 7.864 1.00 80.69 94 SER A CA 1
ATOM 740 C C . SER A 1 94 ? 4.783 4.031 6.396 1.00 80.69 94 SER A C 1
ATOM 742 O O . SER A 1 94 ? 4.295 3.354 5.499 1.00 80.69 94 SER A O 1
ATOM 744 N N . THR A 1 95 ? 5.683 4.983 6.132 1.00 84.50 95 THR A N 1
ATOM 745 C CA . THR A 1 95 ? 6.131 5.315 4.761 1.00 84.50 95 THR A CA 1
ATOM 746 C C . THR A 1 95 ? 7.144 4.338 4.184 1.00 84.50 95 THR A C 1
ATOM 748 O O . THR A 1 95 ? 7.456 4.419 2.997 1.00 84.50 95 THR A O 1
ATOM 751 N N . VAL A 1 96 ? 7.687 3.433 5.001 1.00 85.06 96 VAL A N 1
ATOM 752 C CA . VAL A 1 96 ? 8.868 2.658 4.611 1.00 85.06 96 VAL A CA 1
ATOM 753 C C . VAL A 1 96 ? 8.584 1.756 3.417 1.00 85.06 96 VAL A C 1
ATOM 755 O O . VAL A 1 96 ? 9.360 1.770 2.467 1.00 85.06 96 VAL A O 1
ATOM 758 N N . LEU A 1 97 ? 7.446 1.058 3.393 1.00 86.62 97 LEU A N 1
ATOM 759 C CA . LEU A 1 97 ? 7.096 0.197 2.261 1.00 86.62 97 LEU A CA 1
ATOM 760 C C . LEU A 1 97 ? 6.956 0.993 0.951 1.00 86.62 97 LEU A C 1
ATOM 762 O O . LEU A 1 97 ? 7.426 0.557 -0.099 1.00 86.62 97 LEU A O 1
ATOM 766 N N . GLY A 1 98 ? 6.380 2.196 1.014 1.00 87.50 98 GLY A N 1
ATOM 767 C CA . GLY A 1 98 ? 6.302 3.094 -0.137 1.00 87.50 98 GLY A CA 1
ATOM 768 C C . GLY A 1 98 ? 7.668 3.566 -0.633 1.00 87.50 98 GLY A C 1
ATOM 769 O O . GLY A 1 98 ? 7.872 3.662 -1.842 1.00 87.50 98 GLY A O 1
ATOM 770 N N . ILE A 1 99 ? 8.614 3.816 0.281 1.00 87.19 99 ILE A N 1
ATOM 771 C CA . ILE A 1 99 ? 10.003 4.159 -0.062 1.00 87.19 99 ILE A CA 1
ATOM 772 C C . ILE A 1 99 ? 10.692 2.969 -0.745 1.00 87.19 99 ILE A C 1
ATOM 774 O O . ILE A 1 99 ? 11.321 3.167 -1.780 1.00 87.19 99 ILE A O 1
ATOM 778 N N . LEU A 1 100 ? 10.522 1.745 -0.228 1.00 86.81 100 LEU A N 1
ATOM 779 C CA . LEU A 1 100 ? 11.095 0.530 -0.824 1.00 86.81 100 LEU A CA 1
ATOM 780 C C . LEU A 1 100 ? 10.611 0.314 -2.259 1.00 86.81 100 LEU A C 1
ATOM 782 O O . LEU A 1 100 ? 11.419 0.097 -3.158 1.00 86.81 100 LEU A O 1
ATOM 786 N N . ILE A 1 101 ? 9.297 0.400 -2.484 1.00 89.06 101 ILE A N 1
ATOM 787 C CA . ILE A 1 101 ? 8.725 0.214 -3.822 1.00 89.06 101 ILE A CA 1
ATOM 788 C C . ILE A 1 101 ? 9.183 1.321 -4.767 1.00 89.06 101 ILE A C 1
ATOM 790 O O . ILE A 1 101 ? 9.493 1.045 -5.924 1.00 89.06 101 ILE A O 1
ATOM 794 N N . LYS A 1 102 ? 9.249 2.564 -4.286 1.00 88.88 102 LYS A N 1
ATOM 795 C CA . LYS A 1 102 ? 9.737 3.687 -5.083 1.00 88.88 102 LYS A CA 1
ATOM 796 C C . LYS A 1 102 ? 11.182 3.469 -5.532 1.00 88.88 102 LYS A C 1
ATOM 798 O O . LYS A 1 102 ? 11.435 3.513 -6.730 1.00 88.88 102 LYS A O 1
ATOM 803 N N . GLU A 1 103 ? 12.091 3.179 -4.601 1.00 87.06 103 GLU A N 1
ATOM 804 C CA . GLU A 1 103 ? 13.510 2.960 -4.913 1.00 87.06 103 GLU A CA 1
ATOM 805 C C . GLU A 1 103 ? 13.698 1.747 -5.834 1.00 87.06 103 GLU A C 1
ATOM 807 O O . GLU A 1 103 ? 14.486 1.796 -6.776 1.00 87.06 103 GLU A O 1
ATOM 812 N N . TYR A 1 104 ? 12.925 0.676 -5.620 1.00 87.69 104 TYR A N 1
ATOM 813 C CA . TYR A 1 104 ? 12.930 -0.495 -6.494 1.00 87.69 104 TYR A CA 1
ATOM 814 C C . TYR A 1 104 ? 12.516 -0.148 -7.927 1.00 87.69 104 TYR A C 1
ATOM 816 O O . TYR A 1 104 ? 13.217 -0.505 -8.876 1.00 87.69 104 TYR A O 1
ATOM 824 N N . LEU A 1 105 ? 11.401 0.567 -8.102 1.00 86.69 105 LEU A N 1
ATOM 825 C CA . LEU A 1 105 ? 10.909 0.943 -9.426 1.00 86.69 105 LEU A CA 1
ATOM 826 C C . LEU A 1 105 ? 11.840 1.947 -10.119 1.00 86.69 105 LEU A C 1
ATOM 828 O O . LEU A 1 105 ? 12.069 1.818 -11.321 1.00 86.69 105 LEU A O 1
ATOM 832 N N . GLU A 1 106 ? 12.408 2.908 -9.385 1.00 85.62 106 GLU A N 1
ATOM 833 C CA . GLU A 1 106 ? 13.400 3.863 -9.903 1.00 85.62 106 GLU A CA 1
ATOM 834 C C . GLU A 1 106 ? 14.696 3.146 -10.312 1.00 85.62 106 GLU A C 1
ATOM 836 O O . GLU A 1 106 ? 15.183 3.322 -11.426 1.00 85.62 106 GLU A O 1
ATOM 841 N N . THR A 1 107 ? 15.212 2.241 -9.482 1.00 83.69 107 THR A N 1
ATOM 842 C CA . THR A 1 107 ? 16.424 1.467 -9.794 1.00 83.69 107 THR A CA 1
ATOM 843 C C . THR A 1 107 ? 16.219 0.538 -10.988 1.00 83.69 107 THR A C 1
ATOM 845 O O . THR A 1 107 ? 17.097 0.417 -11.844 1.00 83.69 107 THR A O 1
ATOM 848 N N . LEU A 1 108 ? 15.054 -0.109 -11.079 1.00 83.81 108 LEU A N 1
ATOM 849 C CA . LEU A 1 108 ? 14.721 -1.001 -12.188 1.00 83.81 108 LEU A CA 1
ATOM 850 C C . LEU A 1 108 ? 14.598 -0.237 -13.514 1.00 83.81 108 LEU A C 1
ATOM 852 O O . LEU A 1 108 ? 15.029 -0.729 -14.554 1.00 83.81 108 LEU A O 1
ATOM 856 N N . THR A 1 109 ? 14.013 0.960 -13.481 1.00 79.56 109 THR A N 1
ATOM 857 C CA . THR A 1 109 ? 13.813 1.794 -14.676 1.00 79.56 109 THR A CA 1
ATOM 858 C C . THR A 1 109 ? 15.104 2.464 -15.132 1.00 79.56 109 THR A C 1
ATOM 860 O O . THR A 1 109 ? 15.399 2.439 -16.323 1.00 79.56 109 THR A O 1
ATOM 863 N N . LEU A 1 110 ? 15.921 2.973 -14.207 1.00 77.12 110 LEU A N 1
ATOM 864 C CA . LEU A 1 110 ? 17.240 3.532 -14.516 1.00 77.12 110 LEU A CA 1
ATOM 865 C C . LEU A 1 110 ? 18.221 2.452 -14.992 1.00 77.12 110 LEU A C 1
ATOM 867 O O . LEU A 1 110 ? 18.974 2.665 -15.940 1.00 77.12 110 LEU A O 1
ATOM 871 N N . GLY A 1 111 ? 18.190 1.271 -14.365 1.00 68.12 111 GLY A N 1
ATOM 872 C CA . GLY A 1 111 ? 19.049 0.138 -14.714 1.00 68.12 111 GLY A CA 1
ATOM 873 C C . GLY A 1 111 ? 18.748 -0.487 -16.080 1.00 68.12 111 GLY A C 1
ATOM 874 O O . GLY A 1 111 ? 19.614 -1.158 -16.637 1.00 68.12 111 GLY A O 1
ATOM 875 N N . ALA A 1 112 ? 17.556 -0.257 -16.640 1.00 61.69 112 ALA A N 1
ATOM 876 C CA . ALA A 1 112 ? 17.189 -0.729 -17.975 1.00 61.69 112 ALA A CA 1
ATOM 877 C C . ALA A 1 112 ? 17.817 0.101 -19.115 1.00 61.69 112 ALA A C 1
ATOM 879 O O . ALA A 1 112 ? 17.858 -0.368 -20.255 1.00 61.69 112 ALA A O 1
ATOM 880 N N . GLY A 1 113 ? 18.339 1.302 -18.823 1.00 54.81 113 GLY A N 1
ATOM 881 C CA . GLY A 1 113 ? 18.806 2.256 -19.835 1.00 54.81 113 GLY A CA 1
ATOM 882 C C . GLY A 1 113 ? 17.691 2.693 -20.801 1.00 54.81 113 GLY A C 1
ATOM 883 O O . GLY A 1 113 ? 16.595 2.145 -20.796 1.00 54.81 113 GLY A O 1
ATOM 884 N N . ASN A 1 114 ? 17.969 3.658 -21.685 1.00 50.16 114 ASN A N 1
ATOM 885 C CA . ASN A 1 114 ? 17.031 4.224 -22.682 1.00 50.16 114 ASN A CA 1
ATOM 886 C C . ASN A 1 114 ? 16.469 3.227 -23.725 1.00 50.16 114 ASN A C 1
ATOM 888 O O . ASN A 1 114 ? 15.922 3.622 -24.755 1.00 50.16 114 ASN A O 1
ATOM 892 N N . SER A 1 115 ? 16.613 1.924 -23.502 1.00 46.62 115 SER A N 1
ATOM 893 C CA . SER A 1 115 ? 15.972 0.904 -24.313 1.00 46.62 115 SER A CA 1
ATOM 894 C C . SER A 1 115 ? 14.553 0.697 -23.793 1.00 46.62 115 SER A C 1
ATOM 896 O O . SER A 1 115 ? 14.359 0.101 -22.738 1.00 46.62 115 SER A O 1
ATOM 898 N N . ASN A 1 116 ? 13.557 1.127 -24.574 1.00 51.78 116 ASN A N 1
ATOM 899 C CA . ASN A 1 116 ? 12.117 0.849 -24.418 1.00 51.78 116 ASN A CA 1
ATOM 900 C C . ASN A 1 116 ? 11.761 -0.660 -24.492 1.00 51.78 116 ASN A C 1
ATOM 902 O O . ASN A 1 116 ? 10.702 -1.055 -24.979 1.00 51.78 116 ASN A O 1
ATOM 906 N N . SER A 1 117 ? 12.657 -1.537 -24.046 1.00 49.81 117 SER A N 1
ATOM 907 C CA . SER A 1 117 ? 12.431 -2.961 -23.910 1.00 49.81 117 SER A CA 1
ATOM 908 C C . SER A 1 117 ? 11.628 -3.198 -22.636 1.00 49.81 117 SER A C 1
ATOM 910 O O . SER A 1 117 ? 12.174 -3.295 -21.542 1.00 49.81 117 SER A O 1
ATOM 912 N N . ASN A 1 118 ? 10.314 -3.356 -22.785 1.00 57.78 118 ASN A N 1
ATOM 913 C CA . ASN A 1 118 ? 9.413 -3.815 -21.720 1.00 57.78 118 ASN A CA 1
ATOM 914 C C . ASN A 1 118 ? 9.689 -5.268 -21.254 1.00 57.78 118 ASN A C 1
ATOM 916 O O . ASN A 1 118 ? 8.9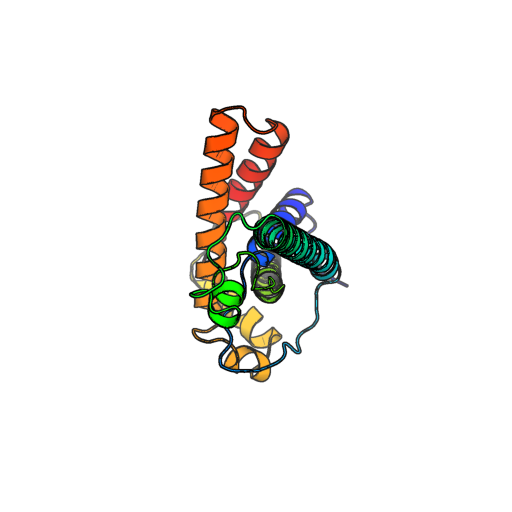07 -5.821 -20.485 1.00 57.78 118 ASN A O 1
ATOM 920 N N . ASN A 1 119 ? 10.787 -5.894 -21.696 1.00 59.75 119 ASN A N 1
ATOM 921 C CA . ASN A 1 119 ? 11.214 -7.223 -21.267 1.00 59.75 119 ASN A CA 1
ATOM 922 C C . ASN A 1 119 ? 12.189 -7.130 -20.087 1.00 59.75 119 ASN A C 1
ATOM 924 O O . ASN A 1 119 ? 13.406 -7.191 -20.259 1.00 59.75 119 ASN A O 1
ATOM 928 N N . PHE A 1 120 ? 11.642 -7.021 -18.875 1.00 66.69 120 PHE A N 1
ATOM 929 C CA . PHE A 1 120 ? 12.412 -7.195 -17.644 1.00 66.69 120 PHE A CA 1
ATOM 930 C C . PHE A 1 120 ? 12.584 -8.690 -17.367 1.00 66.69 120 PHE A C 1
ATOM 932 O O . PHE A 1 120 ? 11.625 -9.377 -17.009 1.00 66.69 120 PHE A O 1
ATOM 939 N N . ASN A 1 121 ? 13.802 -9.205 -17.539 1.00 68.94 121 ASN A N 1
ATOM 940 C CA . ASN A 1 121 ? 14.117 -10.579 -17.153 1.00 68.94 121 ASN A CA 1
ATOM 941 C C . ASN A 1 121 ? 14.168 -10.713 -15.613 1.00 68.94 121 ASN A C 1
ATOM 943 O O . ASN A 1 121 ? 14.304 -9.720 -14.892 1.00 68.94 121 ASN A O 1
ATOM 947 N N . SER A 1 122 ? 14.044 -11.942 -15.099 1.00 69.25 122 SER A N 1
ATOM 948 C CA . SER A 1 122 ? 14.127 -12.230 -13.656 1.00 69.25 122 SER A CA 1
ATOM 949 C C . SER A 1 122 ? 15.423 -11.698 -13.037 1.00 69.25 122 SER A C 1
ATOM 951 O O . SER A 1 122 ? 15.403 -11.121 -11.956 1.00 69.25 122 SER A O 1
ATOM 953 N N . ASN A 1 123 ? 16.529 -11.778 -13.780 1.00 72.81 123 ASN A N 1
ATOM 954 C CA . ASN A 1 123 ? 17.848 -11.359 -13.315 1.00 72.81 123 ASN A CA 1
ATOM 955 C C . ASN A 1 123 ? 17.940 -9.837 -13.099 1.00 72.81 123 ASN A C 1
ATOM 957 O O . ASN A 1 123 ? 18.564 -9.396 -12.144 1.00 72.81 123 ASN A O 1
ATOM 961 N N . SER A 1 124 ? 17.297 -9.020 -13.935 1.00 73.12 124 SER A N 1
ATOM 962 C CA . SER A 1 124 ? 17.236 -7.561 -13.793 1.00 73.12 124 SER A CA 1
ATOM 963 C C . SER A 1 124 ? 16.409 -7.159 -12.575 1.00 73.12 124 SER A C 1
ATOM 965 O O . SER A 1 124 ? 16.759 -6.198 -11.892 1.00 73.12 124 SER A O 1
ATOM 967 N N . LYS A 1 125 ? 15.341 -7.910 -12.276 1.00 78.94 125 LYS A N 1
ATOM 968 C CA . LYS A 1 125 ? 14.518 -7.698 -11.079 1.00 78.94 125 LYS A CA 1
ATOM 969 C C . LYS A 1 125 ? 15.298 -8.042 -9.815 1.00 78.94 125 LYS A C 1
ATOM 971 O O . LYS A 1 125 ? 15.323 -7.227 -8.899 1.00 78.94 125 LYS A O 1
ATOM 976 N N . ASP A 1 126 ? 15.980 -9.185 -9.795 1.00 78.31 126 ASP A N 1
ATOM 977 C CA . ASP A 1 126 ? 16.808 -9.592 -8.656 1.00 78.31 126 ASP A CA 1
ATOM 978 C C . ASP A 1 126 ? 18.012 -8.648 -8.461 1.00 78.31 126 ASP A C 1
ATOM 980 O O . ASP A 1 126 ? 18.313 -8.265 -7.334 1.00 78.31 126 ASP A O 1
ATOM 984 N N . GLN A 1 127 ? 18.631 -8.155 -9.542 1.00 78.50 127 GLN A N 1
ATOM 985 C CA . GLN A 1 127 ? 19.671 -7.120 -9.461 1.00 78.50 127 GLN A CA 1
ATOM 986 C C . GLN A 1 127 ? 19.147 -5.781 -8.923 1.00 78.50 127 GLN A C 1
ATOM 988 O O . GLN A 1 127 ? 19.880 -5.068 -8.241 1.00 78.50 127 GLN A O 1
ATOM 993 N N . ALA A 1 128 ? 17.908 -5.396 -9.243 1.00 78.25 128 ALA A N 1
ATOM 994 C CA . ALA A 1 128 ? 17.303 -4.187 -8.689 1.00 78.25 128 ALA A CA 1
ATOM 995 C C . ALA A 1 128 ? 17.029 -4.343 -7.186 1.00 78.25 128 ALA A C 1
ATOM 997 O O . ALA A 1 128 ? 17.334 -3.429 -6.428 1.00 78.25 128 ALA A O 1
ATOM 998 N N . VAL A 1 129 ? 16.540 -5.509 -6.743 1.00 81.62 129 VAL A N 1
ATOM 999 C CA . VAL A 1 129 ? 16.389 -5.811 -5.308 1.00 81.62 129 VAL A CA 1
ATOM 1000 C C . VAL A 1 129 ? 17.738 -5.736 -4.597 1.00 81.62 129 VAL A C 1
ATOM 1002 O O . VAL A 1 129 ? 17.842 -5.056 -3.583 1.00 81.62 129 VAL A O 1
ATOM 1005 N N . GLN A 1 130 ? 18.783 -6.344 -5.163 1.00 80.75 130 GLN A N 1
ATOM 1006 C CA . GLN A 1 130 ? 20.119 -6.321 -4.568 1.00 80.75 130 GLN A CA 1
ATOM 1007 C C . GLN A 1 130 ? 20.671 -4.892 -4.428 1.00 80.75 130 GLN A C 1
ATOM 1009 O O . GLN A 1 130 ? 21.206 -4.537 -3.383 1.00 80.75 130 GLN A O 1
ATOM 1014 N N . ARG A 1 131 ? 20.490 -4.036 -5.441 1.00 78.00 131 ARG A N 1
ATOM 1015 C CA . ARG A 1 131 ? 20.900 -2.622 -5.364 1.00 78.00 131 ARG A CA 1
ATOM 1016 C C . ARG A 1 131 ? 20.142 -1.854 -4.285 1.00 78.00 131 ARG A C 1
ATOM 1018 O O . ARG A 1 131 ? 20.750 -1.073 -3.561 1.00 78.00 131 ARG A O 1
ATOM 1025 N N . VAL A 1 132 ? 18.840 -2.104 -4.151 1.00 79.19 132 VAL A N 1
ATOM 1026 C CA . VAL A 1 132 ? 18.017 -1.510 -3.090 1.00 79.19 132 VAL A CA 1
ATOM 1027 C C . VAL A 1 132 ? 18.508 -1.973 -1.714 1.00 79.19 132 VAL A C 1
ATOM 1029 O O . VAL A 1 132 ? 18.652 -1.157 -0.808 1.00 79.19 132 VAL A O 1
ATOM 1032 N N . GLU A 1 133 ? 18.837 -3.255 -1.553 1.00 78.75 133 GLU A N 1
ATOM 1033 C CA . GLU A 1 133 ? 19.416 -3.793 -0.314 1.00 78.75 133 GLU A CA 1
ATOM 1034 C C . GLU A 1 133 ? 20.778 -3.159 0.017 1.00 78.75 133 GLU A C 1
ATOM 1036 O O . GLU A 1 133 ? 21.022 -2.782 1.166 1.00 78.75 133 GLU A O 1
ATOM 1041 N N . GLU A 1 134 ? 21.637 -2.969 -0.987 1.00 76.25 134 GLU A N 1
ATOM 1042 C CA . GLU A 1 134 ? 22.931 -2.292 -0.849 1.00 76.25 134 GLU A CA 1
ATOM 1043 C C . GLU A 1 134 ? 22.771 -0.815 -0.449 1.00 76.25 134 GLU A C 1
ATOM 1045 O O . GLU A 1 134 ? 23.463 -0.344 0.455 1.00 76.25 134 GLU A O 1
ATOM 1050 N N . GLN A 1 135 ? 21.828 -0.092 -1.063 1.00 71.56 135 GLN A N 1
ATOM 1051 C CA . GLN A 1 135 ? 21.541 1.316 -0.758 1.00 71.56 135 GLN A CA 1
ATOM 1052 C C . GLN A 1 135 ? 20.919 1.517 0.629 1.00 71.56 135 GLN A C 1
ATOM 1054 O O . GLN A 1 135 ? 21.156 2.537 1.271 1.00 71.56 135 GLN A O 1
ATOM 1059 N N . ILE A 1 136 ? 20.103 0.568 1.091 1.00 68.69 136 ILE A N 1
ATOM 1060 C CA . ILE A 1 136 ? 19.449 0.610 2.406 1.00 68.69 136 ILE A CA 1
ATOM 1061 C C . ILE A 1 136 ? 20.427 0.292 3.542 1.00 68.69 136 ILE A C 1
ATOM 1063 O O . ILE A 1 136 ? 20.223 0.721 4.685 1.00 68.69 136 ILE A O 1
ATOM 1067 N N . GLY A 1 137 ? 21.516 -0.407 3.224 1.00 61.53 137 GLY A N 1
ATOM 1068 C CA . GLY A 1 137 ? 22.550 -0.783 4.170 1.00 61.53 137 GLY A CA 1
ATOM 1069 C C . GLY A 1 137 ? 22.106 -1.871 5.155 1.00 61.53 137 GLY A C 1
ATOM 1070 O O . GLY A 1 137 ? 20.926 -2.118 5.419 1.00 61.53 137 GLY A O 1
ATOM 1071 N N . ILE A 1 138 ? 23.099 -2.525 5.758 1.00 57.38 138 ILE A N 1
ATOM 1072 C CA . ILE A 1 138 ? 22.931 -3.706 6.626 1.00 57.38 138 ILE A CA 1
ATOM 1073 C C . ILE A 1 138 ? 22.093 -3.389 7.886 1.00 57.38 138 ILE A C 1
ATOM 1075 O O . ILE A 1 138 ? 21.374 -4.243 8.418 1.00 57.38 138 ILE A O 1
ATOM 1079 N N . THR A 1 139 ? 22.146 -2.145 8.369 1.00 56.25 139 THR A N 1
ATOM 1080 C CA . THR A 1 139 ? 21.451 -1.696 9.587 1.00 56.25 139 THR A CA 1
ATOM 1081 C C . THR A 1 139 ? 19.931 -1.675 9.428 1.00 56.25 139 THR A C 1
ATOM 1083 O O . THR A 1 139 ? 19.217 -2.132 10.323 1.00 56.25 139 THR A O 1
ATOM 1086 N N . SER A 1 140 ? 19.433 -1.217 8.281 1.00 57.53 140 SER A N 1
ATOM 1087 C CA . SER A 1 140 ? 17.997 -1.167 7.987 1.00 57.53 140 SER A CA 1
ATOM 1088 C C . SER A 1 140 ? 17.480 -2.506 7.443 1.00 57.53 140 SER A C 1
ATOM 1090 O O . SER A 1 140 ? 16.364 -2.898 7.775 1.00 57.53 140 SER A O 1
ATOM 1092 N N . LEU A 1 141 ? 18.309 -3.270 6.715 1.00 57.06 141 LEU A N 1
ATOM 1093 C CA . LEU A 1 141 ? 17.967 -4.608 6.207 1.00 57.06 141 LEU A CA 1
ATOM 1094 C C . LEU A 1 141 ? 17.723 -5.628 7.332 1.00 57.06 141 LEU A C 1
ATOM 1096 O O . LEU A 1 141 ? 16.730 -6.347 7.314 1.00 57.06 141 LEU A O 1
ATOM 1100 N N . SER A 1 142 ? 18.588 -5.645 8.355 1.00 55.59 142 SER A N 1
ATOM 1101 C CA . SER A 1 142 ? 18.436 -6.521 9.535 1.00 55.59 142 SER A CA 1
ATOM 1102 C C . SER A 1 142 ? 17.225 -6.185 10.414 1.00 55.59 142 SER A C 1
ATOM 1104 O O . SER A 1 142 ? 16.938 -6.898 11.379 1.00 55.59 142 SER A O 1
ATOM 1106 N N . SER A 1 143 ? 16.548 -5.078 10.105 1.00 60.12 143 SER A N 1
ATOM 1107 C CA . SER A 1 143 ? 15.336 -4.645 10.784 1.00 60.12 143 SER A CA 1
ATOM 1108 C C . SER A 1 143 ? 14.075 -5.137 10.084 1.00 60.12 143 SER A C 1
ATOM 1110 O O . SER A 1 143 ? 13.028 -5.019 10.693 1.00 60.12 143 SER A O 1
ATOM 1112 N N . LEU A 1 144 ? 14.130 -5.682 8.864 1.00 69.00 144 LEU A N 1
ATOM 1113 C CA . LEU A 1 144 ? 12.962 -6.261 8.190 1.00 69.00 144 LEU A CA 1
ATOM 1114 C C . LEU A 1 144 ? 12.795 -7.734 8.577 1.00 69.00 144 LEU A C 1
ATOM 1116 O O . LEU A 1 144 ? 13.780 -8.453 8.733 1.00 69.00 144 LEU A O 1
ATOM 1120 N N . GLU A 1 145 ? 11.551 -8.177 8.749 1.00 66.25 145 GLU A N 1
ATOM 1121 C CA . GLU A 1 145 ? 11.250 -9.522 9.258 1.00 66.25 145 GLU A CA 1
ATOM 1122 C C . GLU A 1 145 ? 11.615 -10.634 8.258 1.00 66.25 145 GLU A C 1
ATOM 1124 O O . GLU A 1 145 ? 12.302 -11.588 8.621 1.00 66.25 145 GLU A O 1
ATOM 1129 N N . GLU A 1 146 ? 11.222 -10.471 6.991 1.00 72.75 146 GLU A N 1
ATOM 1130 C CA . GLU A 1 146 ? 11.393 -11.472 5.920 1.00 72.75 146 GLU A CA 1
ATOM 1131 C C . GLU A 1 146 ? 12.278 -10.970 4.754 1.00 72.75 146 GLU A C 1
ATOM 1133 O O . GLU A 1 146 ? 12.389 -11.616 3.712 1.00 72.75 146 GLU A O 1
ATOM 1138 N N . GLY A 1 147 ? 12.940 -9.819 4.927 1.00 78.69 147 GLY A N 1
ATOM 1139 C CA . GLY A 1 147 ? 13.811 -9.194 3.921 1.00 78.69 147 GLY A CA 1
ATOM 1140 C C . GLY A 1 147 ? 13.079 -8.313 2.897 1.00 78.69 147 GLY A C 1
ATOM 1141 O O . GLY A 1 147 ? 11.851 -8.260 2.844 1.00 78.69 147 GLY A O 1
ATOM 1142 N N . VAL A 1 148 ? 13.837 -7.589 2.063 1.00 81.62 148 VAL A N 1
ATOM 1143 C CA . VAL A 1 148 ? 13.280 -6.580 1.134 1.00 81.62 148 VAL A CA 1
ATOM 1144 C C . VAL A 1 148 ? 12.393 -7.218 0.066 1.00 81.62 148 VAL A C 1
ATOM 1146 O O . VAL A 1 148 ? 11.330 -6.683 -0.247 1.00 81.62 148 VAL A O 1
ATOM 1149 N N . LYS A 1 149 ? 12.779 -8.382 -0.470 1.00 85.38 149 LYS A N 1
ATOM 1150 C CA . LYS A 1 149 ? 12.006 -9.079 -1.510 1.00 85.38 149 LYS A CA 1
ATOM 1151 C C . LYS A 1 149 ? 10.589 -9.441 -1.049 1.00 85.38 149 LYS A C 1
ATOM 1153 O O . LYS A 1 149 ? 9.635 -9.188 -1.782 1.00 85.38 149 LYS A O 1
ATOM 1158 N N . ALA A 1 150 ? 10.448 -9.983 0.161 1.00 85.69 150 ALA A N 1
ATOM 1159 C CA . ALA A 1 150 ? 9.152 -10.354 0.729 1.00 85.69 150 ALA A CA 1
ATOM 1160 C C . ALA A 1 150 ? 8.268 -9.121 0.990 1.00 85.69 150 ALA A C 1
ATOM 1162 O O . ALA A 1 150 ? 7.079 -9.114 0.661 1.00 85.69 150 ALA A O 1
ATOM 1163 N N . GLU A 1 151 ? 8.859 -8.035 1.499 1.00 86.19 151 GLU A N 1
ATOM 1164 C CA . GLU A 1 151 ? 8.157 -6.761 1.690 1.00 86.19 151 GLU A CA 1
ATOM 1165 C C . GLU A 1 151 ? 7.647 -6.191 0.355 1.00 86.19 151 GLU A C 1
ATOM 1167 O O . GLU A 1 151 ? 6.479 -5.809 0.253 1.00 86.19 151 GLU A O 1
ATOM 1172 N N . LEU A 1 152 ? 8.480 -6.197 -0.693 1.00 88.25 152 LEU A N 1
ATOM 1173 C CA . LEU A 1 152 ? 8.089 -5.757 -2.037 1.00 88.25 152 LEU A CA 1
ATOM 1174 C C . LEU A 1 152 ? 6.944 -6.606 -2.603 1.00 88.25 152 LEU A C 1
ATOM 1176 O O . LEU A 1 152 ? 5.977 -6.054 -3.130 1.00 88.25 152 LEU A O 1
ATOM 1180 N N . GLN A 1 153 ? 7.010 -7.933 -2.457 1.00 90.38 153 GLN A N 1
ATOM 1181 C CA . GLN A 1 153 ? 5.935 -8.835 -2.880 1.00 90.38 153 GLN A CA 1
ATOM 1182 C C . GLN A 1 153 ? 4.623 -8.534 -2.154 1.00 90.38 153 GLN A C 1
ATOM 1184 O O . GLN A 1 153 ? 3.576 -8.460 -2.801 1.00 90.38 153 GLN A O 1
ATOM 1189 N N . ARG A 1 154 ? 4.663 -8.278 -0.839 1.00 89.62 154 ARG A N 1
ATOM 1190 C CA . ARG A 1 154 ? 3.471 -7.861 -0.084 1.00 89.62 154 ARG A CA 1
ATOM 1191 C C . ARG A 1 154 ? 2.916 -6.534 -0.598 1.00 89.62 154 ARG A C 1
ATOM 1193 O O . ARG A 1 154 ? 1.705 -6.406 -0.774 1.00 89.62 154 ARG A O 1
ATOM 1200 N N . GLY A 1 155 ? 3.788 -5.567 -0.872 1.00 89.38 155 GLY A N 1
ATOM 1201 C CA . GLY A 1 155 ? 3.406 -4.282 -1.452 1.00 89.38 155 GLY A CA 1
ATOM 1202 C C . GLY A 1 155 ? 2.707 -4.425 -2.807 1.00 89.38 155 GLY A C 1
ATOM 1203 O O . GLY A 1 155 ? 1.645 -3.838 -3.021 1.00 89.38 155 GLY A O 1
ATOM 1204 N N . PHE A 1 156 ? 3.242 -5.260 -3.702 1.00 91.75 156 PHE A N 1
ATOM 1205 C CA . PHE A 1 156 ? 2.615 -5.534 -4.999 1.00 91.75 156 PHE A CA 1
ATOM 1206 C C . PHE A 1 156 ? 1.326 -6.353 -4.886 1.00 91.75 156 PHE A C 1
ATOM 1208 O O . PHE A 1 156 ? 0.390 -6.114 -5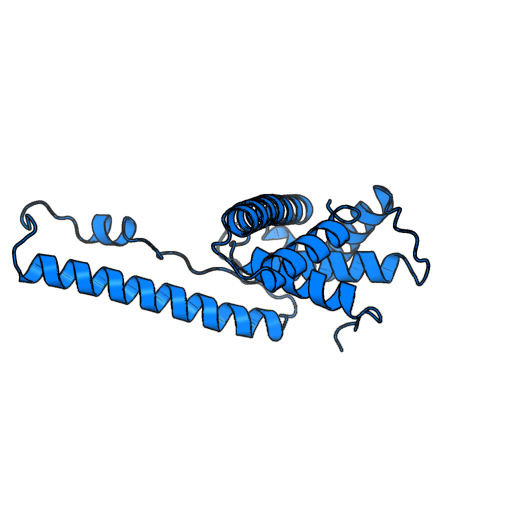.649 1.00 91.75 156 PHE A O 1
ATOM 1215 N N . ALA A 1 157 ? 1.239 -7.284 -3.934 1.00 92.00 157 ALA A N 1
ATOM 1216 C CA . ALA A 1 157 ? 0.006 -8.015 -3.660 1.00 92.00 157 ALA A CA 1
ATOM 1217 C C . ALA A 1 157 ? -1.107 -7.060 -3.209 1.00 92.00 157 ALA A C 1
ATOM 1219 O O . ALA A 1 157 ? -2.223 -7.133 -3.719 1.00 92.00 157 ALA A O 1
ATOM 1220 N N . PHE A 1 158 ? -0.789 -6.111 -2.324 1.00 92.62 158 PHE A N 1
ATOM 1221 C CA . PHE A 1 158 ? -1.734 -5.072 -1.929 1.00 92.62 158 PHE A CA 1
ATOM 1222 C C . PHE A 1 158 ? -2.150 -4.188 -3.104 1.00 92.62 158 PHE A C 1
ATOM 1224 O O . PHE A 1 158 ? -3.340 -3.947 -3.294 1.00 92.62 158 PHE A O 1
ATOM 1231 N N . TRP A 1 159 ? -1.192 -3.765 -3.933 1.00 93.88 159 TRP A N 1
ATOM 1232 C CA . TRP A 1 159 ? -1.496 -3.017 -5.152 1.00 93.88 159 TRP A CA 1
ATOM 1233 C C . TRP A 1 159 ? -2.491 -3.758 -6.055 1.00 93.88 159 TRP A C 1
ATOM 1235 O O . TRP A 1 159 ? -3.434 -3.139 -6.536 1.00 93.88 159 TRP A O 1
ATOM 1245 N N . ASN A 1 160 ? -2.324 -5.070 -6.259 1.00 92.88 160 ASN A N 1
ATOM 1246 C CA . ASN A 1 160 ? -3.246 -5.861 -7.082 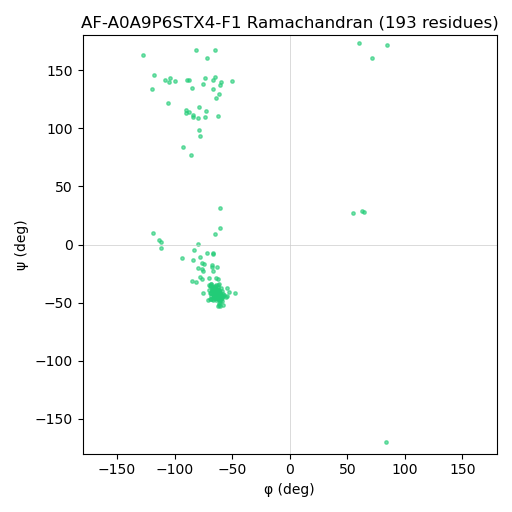1.00 92.88 160 ASN A CA 1
ATOM 1247 C C . ASN A 1 160 ? -4.679 -5.796 -6.543 1.00 92.88 160 ASN A C 1
ATOM 1249 O O . ASN A 1 160 ? -5.607 -5.537 -7.302 1.00 92.88 160 ASN A O 1
ATOM 1253 N N . VAL A 1 161 ? -4.847 -5.958 -5.226 1.00 94.31 161 VAL A N 1
ATOM 1254 C CA . VAL A 1 161 ? -6.163 -5.877 -4.577 1.00 94.31 161 VAL A CA 1
ATOM 1255 C C . VAL A 1 161 ? -6.777 -4.487 -4.756 1.00 94.31 161 VAL A C 1
ATOM 1257 O O . VAL A 1 161 ? -7.961 -4.373 -5.069 1.00 94.31 161 VAL A O 1
ATOM 1260 N N . VAL A 1 162 ? -5.981 -3.426 -4.604 1.00 93.31 162 VAL A N 1
ATOM 1261 C CA . VAL A 1 162 ? -6.444 -2.046 -4.818 1.00 93.31 162 VAL A CA 1
ATOM 1262 C C . VAL A 1 162 ? -6.838 -1.819 -6.279 1.00 93.31 162 VAL A C 1
ATOM 1264 O O . VAL A 1 162 ? -7.898 -1.253 -6.537 1.00 93.31 162 VAL A O 1
ATOM 1267 N N . ALA A 1 163 ? -6.038 -2.288 -7.236 1.00 92.62 163 ALA A N 1
ATOM 1268 C CA . ALA A 1 163 ? -6.333 -2.160 -8.661 1.00 92.62 163 ALA A CA 1
ATOM 1269 C C . ALA A 1 163 ? -7.628 -2.899 -9.047 1.00 92.62 163 ALA A C 1
ATOM 1271 O O . ALA A 1 163 ? -8.471 -2.337 -9.751 1.00 92.62 163 ALA A O 1
ATOM 1272 N N . ASP A 1 164 ? -7.836 -4.114 -8.534 1.00 93.06 164 ASP A N 1
ATOM 1273 C CA . ASP A 1 164 ? -9.061 -4.890 -8.755 1.00 93.06 164 ASP A CA 1
ATOM 1274 C C . ASP A 1 164 ? -10.290 -4.230 -8.106 1.00 93.06 164 ASP A C 1
ATOM 1276 O O . ASP A 1 164 ? -11.376 -4.193 -8.703 1.00 93.06 164 ASP A O 1
ATOM 1280 N N . ALA A 1 165 ? -10.125 -3.643 -6.916 1.00 93.31 165 ALA A N 1
ATOM 1281 C CA . ALA A 1 165 ? -11.175 -2.879 -6.250 1.00 93.31 165 ALA A CA 1
ATOM 1282 C C . ALA A 1 165 ? -11.557 -1.625 -7.053 1.00 93.31 165 ALA A C 1
ATOM 1284 O O . ALA A 1 165 ? -12.738 -1.404 -7.324 1.00 93.31 165 ALA A O 1
ATOM 1285 N N . VAL A 1 166 ? -10.575 -0.838 -7.508 1.00 93.50 166 VAL A N 1
ATOM 1286 C CA . VAL A 1 166 ? -10.805 0.360 -8.336 1.00 93.50 166 VAL A CA 1
ATOM 1287 C C . VAL A 1 166 ? -11.481 -0.010 -9.657 1.00 93.50 166 VAL A C 1
ATOM 1289 O O . VAL A 1 166 ? -12.439 0.648 -10.062 1.00 93.50 166 VAL A O 1
ATOM 1292 N N . LYS A 1 167 ? -11.069 -1.109 -10.296 1.00 92.06 167 LYS A N 1
ATOM 1293 C CA . LYS A 1 167 ? -11.716 -1.626 -11.510 1.00 92.06 167 LYS A CA 1
ATOM 1294 C C . LYS A 1 167 ? -13.185 -2.002 -11.272 1.00 92.06 167 LYS A C 1
ATOM 1296 O O . LYS A 1 167 ? -14.054 -1.683 -12.091 1.00 92.06 167 LYS A O 1
ATOM 1301 N N . SER A 1 168 ? -13.477 -2.647 -10.144 1.00 93.62 168 SER A N 1
ATOM 1302 C CA . SER A 1 168 ? -14.844 -3.029 -9.760 1.00 93.62 168 SER A CA 1
ATOM 1303 C C . SER A 1 168 ? -15.721 -1.802 -9.472 1.00 93.62 168 SER A C 1
ATOM 1305 O O . SER A 1 168 ? -16.867 -1.727 -9.926 1.00 93.62 168 SER A O 1
ATOM 1307 N N . LEU A 1 169 ? -15.164 -0.794 -8.794 1.00 92.12 169 LEU A N 1
ATOM 1308 C CA . LEU A 1 169 ? -15.833 0.481 -8.520 1.00 92.12 169 LEU A CA 1
ATOM 1309 C C . LEU A 1 169 ? -16.074 1.302 -9.794 1.00 92.12 169 LEU A C 1
ATOM 1311 O O . LEU A 1 169 ? -17.138 1.906 -9.937 1.00 92.12 169 LEU A O 1
ATOM 1315 N N . GLY A 1 170 ? -15.128 1.286 -10.736 1.00 90.00 170 GLY A N 1
ATOM 1316 C CA . GLY A 1 170 ? -15.271 1.933 -12.042 1.00 90.00 170 GLY A CA 1
ATOM 1317 C C . GLY A 1 170 ? -16.376 1.296 -12.883 1.00 90.00 170 GLY A C 1
ATOM 1318 O O . GLY A 1 170 ? -17.174 2.001 -13.494 1.00 90.00 170 GLY A O 1
ATOM 1319 N N . THR A 1 171 ? -16.495 -0.035 -12.837 1.00 91.75 171 THR A N 1
ATOM 1320 C CA . THR A 1 171 ? -17.590 -0.769 -13.500 1.00 91.75 171 THR A CA 1
ATOM 1321 C C . THR A 1 171 ? -18.950 -0.431 -12.884 1.00 91.75 171 THR A C 1
ATOM 1323 O O . THR A 1 171 ? -19.941 -0.294 -13.596 1.00 91.75 171 THR A O 1
ATOM 1326 N N . SER A 1 172 ? -18.985 -0.232 -11.564 1.00 92.00 172 SER A N 1
ATOM 1327 C CA . SER A 1 172 ? -20.188 0.169 -10.821 1.00 92.00 172 SER A CA 1
ATOM 1328 C C . SER A 1 172 ? -20.496 1.672 -10.922 1.00 92.00 172 SER A C 1
ATOM 1330 O O . SER A 1 172 ? -21.469 2.134 -10.333 1.00 92.00 172 SER A O 1
ATOM 1332 N N . ASN A 1 173 ? -19.677 2.442 -11.654 1.00 88.75 173 ASN A N 1
ATOM 1333 C CA . ASN A 1 173 ? -19.781 3.895 -11.833 1.00 88.75 173 ASN A CA 1
ATOM 1334 C C . ASN A 1 173 ? -19.810 4.688 -10.505 1.00 88.75 173 ASN A C 1
ATOM 1336 O O . ASN A 1 173 ? -20.374 5.779 -10.435 1.00 88.75 173 ASN A O 1
ATOM 1340 N N . ALA A 1 174 ? -19.208 4.128 -9.448 1.00 90.88 174 ALA A N 1
ATOM 1341 C CA . ALA A 1 174 ? -19.131 4.729 -8.112 1.00 90.88 174 ALA A CA 1
ATOM 1342 C C . ALA A 1 174 ? -17.967 5.729 -7.971 1.00 90.88 174 ALA A C 1
ATOM 1344 O O . ALA A 1 174 ? -17.902 6.483 -7.003 1.00 90.88 174 ALA A O 1
ATOM 1345 N N . ILE A 1 175 ? -17.040 5.724 -8.932 1.00 92.88 175 ILE A N 1
ATOM 1346 C CA . ILE A 1 175 ? -15.873 6.608 -9.012 1.00 92.88 175 ILE A CA 1
ATOM 1347 C C . ILE A 1 175 ? -15.822 7.290 -10.381 1.00 92.88 175 ILE A C 1
ATOM 1349 O O . ILE A 1 175 ? -16.461 6.838 -11.333 1.00 92.88 175 ILE A O 1
ATOM 1353 N N . SER A 1 176 ? -15.043 8.368 -10.504 1.00 92.62 176 SER A N 1
ATOM 1354 C CA . SER A 1 176 ? -14.851 9.029 -11.795 1.00 92.62 176 SER A CA 1
ATOM 1355 C C . SER A 1 176 ? -14.123 8.113 -12.786 1.00 92.62 176 SER A C 1
ATOM 1357 O O . SER A 1 176 ? -13.217 7.356 -12.430 1.00 92.62 176 SER A O 1
ATOM 1359 N N . LYS A 1 177 ? -14.507 8.206 -14.065 1.00 90.56 177 LYS A N 1
ATOM 1360 C CA . LYS A 1 177 ? -13.867 7.443 -15.152 1.00 90.56 177 LYS A CA 1
ATOM 1361 C C . LYS A 1 177 ? -12.388 7.794 -15.306 1.00 90.56 177 LYS A C 1
ATOM 1363 O O . LYS A 1 177 ? -11.586 6.927 -15.618 1.00 90.56 177 LYS A O 1
ATOM 1368 N N . GLU A 1 178 ? -12.044 9.051 -15.045 1.00 91.50 178 GLU A N 1
ATOM 1369 C CA . GLU A 1 178 ? -10.670 9.557 -15.060 1.00 91.50 178 GLU A CA 1
ATOM 1370 C C . GLU A 1 178 ? -9.798 8.842 -14.021 1.00 91.50 178 GLU A C 1
ATOM 1372 O O . GLU A 1 178 ? -8.727 8.347 -14.357 1.00 91.50 178 GLU A O 1
ATOM 1377 N N . LEU A 1 179 ? -10.291 8.702 -12.784 1.00 89.62 179 LEU A N 1
ATOM 1378 C CA . LEU A 1 179 ? -9.573 8.007 -11.715 1.00 89.62 179 LEU A CA 1
ATOM 1379 C C . LEU A 1 179 ? -9.405 6.516 -12.028 1.00 89.62 179 LEU A C 1
ATOM 1381 O O . LEU A 1 179 ? -8.334 5.948 -11.821 1.00 89.62 179 LEU A O 1
ATOM 1385 N N . ALA A 1 180 ? -10.457 5.879 -12.548 1.00 90.62 180 ALA A N 1
ATOM 1386 C CA . ALA A 1 180 ? -10.390 4.480 -12.959 1.00 90.62 180 ALA A CA 1
ATOM 1387 C C . ALA A 1 180 ? -9.333 4.264 -14.057 1.00 90.62 180 ALA A C 1
ATOM 1389 O O . ALA A 1 180 ? -8.570 3.298 -13.992 1.00 90.62 180 ALA A O 1
ATOM 1390 N N . GLN A 1 181 ? -9.253 5.186 -15.022 1.00 91.75 181 GLN A N 1
ATOM 1391 C CA . GLN A 1 181 ? -8.264 5.145 -16.095 1.00 91.75 181 GLN A CA 1
ATOM 1392 C C . GLN A 1 181 ? -6.837 5.324 -15.559 1.00 91.75 181 GLN A C 1
ATOM 1394 O O . GLN A 1 181 ? -5.960 4.547 -15.921 1.00 91.75 181 GLN A O 1
ATOM 1399 N N . GLU A 1 182 ? -6.608 6.270 -14.641 1.00 90.88 182 GLU A N 1
ATOM 1400 C CA . GLU A 1 182 ? -5.283 6.516 -14.050 1.00 90.88 182 GLU A CA 1
ATOM 1401 C C . GLU A 1 182 ? -4.720 5.264 -13.353 1.00 90.88 182 GLU A C 1
ATOM 1403 O O . GLU A 1 182 ? -3.563 4.887 -13.560 1.00 90.88 182 GLU A O 1
ATOM 1408 N N . PHE A 1 183 ? -5.552 4.567 -12.574 1.00 92.44 183 PHE A N 1
ATOM 1409 C CA . PHE A 1 183 ? -5.159 3.313 -11.925 1.00 92.44 183 PHE A CA 1
ATOM 1410 C C . PHE A 1 183 ? -4.940 2.174 -12.924 1.00 92.44 183 PHE A C 1
ATOM 1412 O O . PHE A 1 183 ? -4.046 1.350 -12.725 1.00 92.44 183 PHE A O 1
ATOM 1419 N N . GLN A 1 184 ? -5.725 2.120 -14.001 1.00 91.44 184 GLN A N 1
ATOM 1420 C CA . GLN A 1 184 ? -5.572 1.106 -15.040 1.00 91.44 184 GLN A CA 1
ATOM 1421 C C . GLN A 1 184 ? -4.279 1.302 -15.845 1.00 91.44 184 GLN A C 1
ATOM 1423 O O . GLN A 1 184 ? -3.569 0.330 -16.116 1.00 91.44 184 GLN A O 1
ATOM 1428 N N . ASP A 1 185 ? -3.946 2.546 -16.182 1.00 90.06 185 ASP A N 1
ATOM 1429 C CA . ASP A 1 185 ? -2.709 2.903 -16.877 1.00 90.06 185 ASP A CA 1
ATOM 1430 C C . ASP A 1 185 ? -1.489 2.582 -16.004 1.00 90.06 185 ASP A C 1
ATOM 1432 O O . ASP A 1 185 ? -0.535 1.947 -16.469 1.00 90.06 185 ASP A O 1
ATOM 1436 N N . ALA A 1 186 ? -1.554 2.918 -14.710 1.00 89.25 186 ALA A N 1
ATOM 1437 C CA . ALA A 1 186 ? -0.525 2.551 -13.744 1.00 89.25 186 ALA A CA 1
ATOM 1438 C C . ALA A 1 186 ? -0.384 1.025 -13.607 1.00 89.25 186 ALA A C 1
ATOM 1440 O O . ALA A 1 186 ? 0.731 0.509 -13.678 1.00 89.25 186 ALA A O 1
ATOM 1441 N N . ASP A 1 187 ? -1.481 0.271 -13.476 1.00 91.25 187 ASP A N 1
ATOM 1442 C CA . ASP A 1 187 ? -1.411 -1.191 -13.358 1.00 91.25 187 ASP A CA 1
ATOM 1443 C C . ASP A 1 187 ? -0.805 -1.844 -14.610 1.00 91.25 187 ASP A C 1
ATOM 1445 O O . ASP A 1 187 ? 0.037 -2.742 -14.505 1.00 91.25 187 ASP A O 1
ATOM 1449 N N . ASN A 1 188 ? -1.150 -1.350 -15.801 1.00 89.25 188 ASN A N 1
ATOM 1450 C CA . ASN A 1 188 ? -0.550 -1.809 -17.053 1.00 89.25 188 ASN A CA 1
ATOM 1451 C C . ASN A 1 188 ? 0.958 -1.542 -17.106 1.00 89.25 188 ASN A C 1
ATOM 1453 O O . ASN A 1 188 ? 1.717 -2.414 -17.535 1.00 89.25 188 ASN A O 1
ATOM 1457 N N . TRP A 1 189 ? 1.405 -0.385 -16.615 1.00 86.06 189 TRP A N 1
ATOM 1458 C CA . TRP A 1 189 ? 2.826 -0.056 -16.540 1.00 86.06 189 TRP A CA 1
ATOM 1459 C C . TRP A 1 189 ? 3.584 -0.966 -15.558 1.00 86.06 189 TRP A C 1
ATOM 1461 O O . TRP A 1 189 ? 4.698 -1.415 -15.845 1.00 86.06 189 TRP A O 1
ATOM 1471 N N . ILE A 1 190 ? 2.984 -1.308 -14.416 1.00 85.94 190 ILE A N 1
ATOM 1472 C CA . ILE A 1 190 ? 3.654 -2.103 -13.375 1.00 85.94 190 ILE A CA 1
ATOM 1473 C C . ILE A 1 190 ? 3.691 -3.591 -13.726 1.00 85.94 190 ILE A C 1
ATOM 1475 O O . ILE A 1 190 ? 4.612 -4.273 -13.289 1.00 85.94 190 ILE A O 1
ATOM 1479 N N . LYS A 1 191 ? 2.744 -4.130 -14.509 1.00 85.06 191 LYS A N 1
ATOM 1480 C CA . LYS A 1 191 ? 2.655 -5.578 -14.818 1.00 85.06 191 LYS A CA 1
ATOM 1481 C C . LYS A 1 191 ? 3.981 -6.214 -15.245 1.00 85.06 191 LYS A C 1
ATOM 1483 O O . LYS A 1 191 ? 4.313 -7.292 -14.764 1.00 85.06 191 LYS A O 1
ATOM 1488 N N . ALA A 1 192 ? 4.769 -5.536 -16.079 1.00 80.31 192 ALA A N 1
ATOM 1489 C CA . ALA A 1 192 ? 6.075 -6.034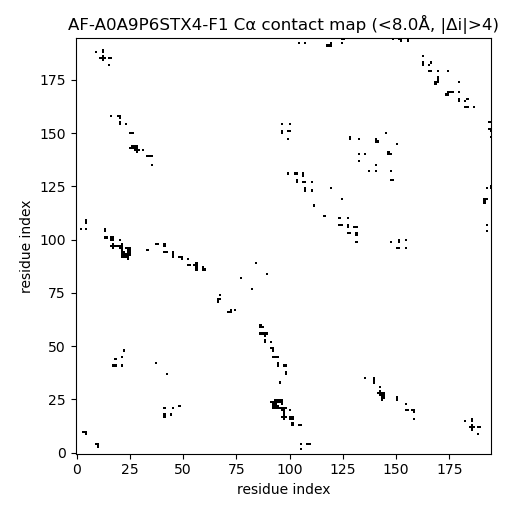 -16.523 1.00 80.31 192 ALA A CA 1
ATOM 1490 C C . ALA A 1 192 ? 7.182 -5.946 -15.443 1.00 80.31 192 ALA A C 1
ATOM 1492 O O . ALA A 1 192 ? 8.214 -6.608 -15.548 1.00 80.31 192 ALA A O 1
ATOM 1493 N N . ARG A 1 193 ? 6.963 -5.148 -14.392 1.00 79.94 193 ARG A N 1
ATOM 1494 C CA . ARG A 1 193 ? 7.942 -4.691 -13.390 1.00 79.94 193 ARG A CA 1
ATOM 1495 C C . ARG A 1 193 ? 7.714 -5.263 -11.980 1.00 79.94 193 ARG A C 1
ATOM 1497 O O . ARG A 1 193 ? 8.520 -4.988 -11.103 1.00 79.94 193 ARG A O 1
ATOM 1504 N N . LYS A 1 194 ? 6.656 -6.053 -11.743 1.00 77.56 194 LYS A N 1
ATOM 1505 C CA . LYS A 1 194 ? 6.408 -6.733 -10.448 1.00 77.56 194 LYS A CA 1
ATOM 1506 C C . LYS A 1 194 ? 7.485 -7.799 -10.179 1.00 77.56 194 LYS A C 1
ATOM 1508 O O . LYS A 1 194 ? 7.907 -8.471 -11.128 1.00 77.56 194 LYS A O 1
ATOM 1513 N N . VAL A 1 195 ? 7.915 -7.927 -8.919 1.00 67.81 195 VAL A N 1
ATOM 1514 C CA . VAL A 1 195 ? 8.846 -8.969 -8.419 1.00 67.81 195 VAL A CA 1
ATOM 1515 C C . VAL A 1 195 ? 8.151 -10.314 -8.297 1.00 67.81 195 VAL A C 1
ATOM 1517 O O . VAL A 1 195 ? 7.000 -10.3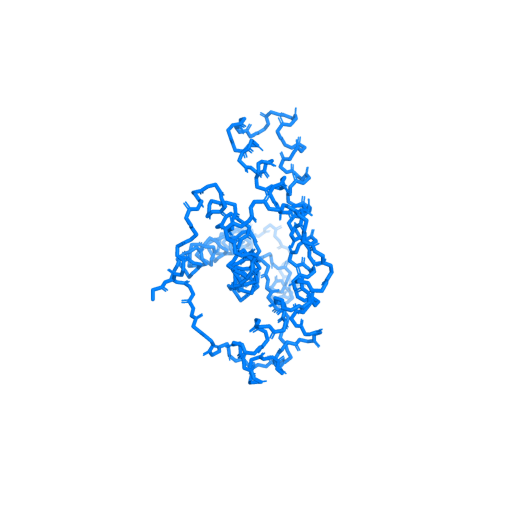26 -7.810 1.00 67.81 195 VAL A O 1
#

Solvent-accessible surface area (backbone atoms only — not comparable to full-atom values): 11177 Å² total; per-residue (Å²): 128,81,84,74,62,91,46,67,67,59,47,51,31,47,52,55,50,22,55,58,29,22,65,40,65,60,64,57,55,66,99,69,81,86,80,64,92,78,58,69,68,53,50,56,53,41,54,54,51,44,53,50,39,50,52,53,30,51,52,54,52,50,53,52,49,47,39,53,73,72,59,77,51,79,67,95,80,60,55,67,67,60,50,60,69,71,42,70,62,80,74,74,58,29,52,59,40,12,50,54,48,36,52,34,53,51,44,42,54,61,72,56,47,99,56,91,65,75,74,63,51,71,67,56,52,53,51,21,51,51,51,44,52,62,74,49,31,72,78,51,49,70,29,34,68,76,38,70,68,51,52,47,42,52,40,52,54,51,48,51,55,50,49,54,49,43,51,53,34,40,75,67,62,76,48,58,68,67,61,37,46,55,51,49,55,30,50,62,62,41,66,57,67,67,121

InterPro domains:
  IPR022039 Post-transcriptional regulator MKT1, C-terminal [PF12246] (5-191)

pLDDT: mean 81.4, std 12.49, range [31.09, 95.19]

Nearest PDB structures (foldseek):
  4nwp-assembly1_A  TM=3.026E-01  e=8.169E+00  Pyrococcus horikoshii OT3

Foldseek 3Di:
DPPDDPDPLLVLLLLVLLLLLLQAAFAWDPPDDQDADDDPSLVVSQVVQQVVLVVVQVVQVVVVVVCVVVVVDDPVPDDPVVVNVPGPSPDRGHSVLSVLSSQLSSQLSVVVPPPPPLADDPVSSVVSLVVSDVNSDPRVQNTGDPGSLVSLLVSVVSLVVVLVVLCVCVVVVVDDPVVNVSSVSSCVSCVSPRD

Sequence (195 aa):
TPPVLEDEAATKAVRLVSRTASLIEARFKGIKTWSNPLSRELLIFNSVSKLLTRNLRHLSEALILEMLLANECQKDTLDYSELATQLPFAYESSTVLGILIKEYLETLTLGAGNSNSNNFNSNSKDQAVQRVEEQIGITSLSSLEEGVKAELQRGFAFWNVVADAVKSLGTSNAISKELAQEFQDADNWIKARKV

Mean predicted aligned error: 8.49 Å